Protein AF-A0A5K3ERM5-F1 (afdb_monomer)

Secondary structure (DSSP, 8-state):
-HHHHHHHHHHHHHHHHHHHHHHH--S---TT---GGGSPPPHHHHHHHHHHHHHHHHHHHHTGGG--SS-HHHHHHHHHHHHHHHHHHHHTT-STT--TTHHHH---SPBPHHHHHHHHHHS-HHHHHHHHHT-HHHHSBT----S--GGGG------------------GGGG----PPP--------------

Nearest PDB structures (foldseek):
  8e12-assembly1_B  TM=4.604E-01  e=7.420E-01  synthetic construct
  9dze-assembly1_B  TM=3.594E-01  e=9.058E+00  synthetic construct

Solvent-accessible surface area (backbone atoms only — not comparable to full-atom values): 12265 Å² total; per-residue (Å²): 108,68,68,56,52,53,54,47,51,54,50,50,53,38,38,49,53,18,54,56,46,72,77,69,68,88,72,89,76,71,84,86,70,74,51,83,73,53,56,57,68,51,58,67,56,51,52,51,45,54,27,46,50,45,45,48,47,38,49,42,44,76,38,40,93,76,38,74,80,67,37,44,38,58,48,51,40,52,53,45,52,54,52,50,53,55,46,52,38,21,70,65,58,72,44,89,76,43,55,71,54,51,74,47,67,55,45,52,58,52,38,42,65,60,25,48,50,46,48,71,73,39,38,50,72,68,55,42,52,52,48,60,72,42,36,62,56,68,68,38,50,67,52,68,87,67,81,83,78,84,78,80,83,78,78,87,75,88,78,87,77,81,91,81,80,92,74,94,82,79,57,89,70,75,72,69,80,82,72,74,75,78,85,80,77,76,76,85,76,88,80,85,80,81,90,132

Structure (mmCIF, N/CA/C/O backbone):
data_AF-A0A5K3ERM5-F1
#
_entry.id   AF-A0A5K3ERM5-F1
#
loop_
_atom_site.group_PDB
_atom_site.id
_atom_site.type_symbol
_atom_site.label_atom_id
_atom_site.label_alt_id
_atom_site.label_comp_id
_atom_site.label_asym_id
_atom_site.label_entity_id
_atom_site.label_seq_id
_atom_site.pdbx_PDB_ins_code
_atom_site.Cartn_x
_atom_site.Cartn_y
_atom_site.Cartn_z
_atom_site.occupancy
_atom_site.B_iso_or_equiv
_atom_site.auth_seq_id
_atom_site.auth_comp_id
_atom_site.auth_asym_id
_atom_site.auth_atom_id
_atom_site.pdbx_PDB_model_num
ATOM 1 N N . MET A 1 1 ? 6.367 -6.312 12.286 1.00 79.06 1 MET A N 1
ATOM 2 C CA . MET A 1 1 ? 6.064 -5.023 11.635 1.00 79.06 1 MET A CA 1
ATOM 3 C C . MET A 1 1 ? 7.327 -4.391 11.070 1.00 79.06 1 MET A C 1
ATOM 5 O O . MET A 1 1 ? 7.355 -4.199 9.871 1.00 79.06 1 MET A O 1
ATOM 9 N N . ASN A 1 2 ? 8.389 -4.203 11.859 1.00 83.62 2 ASN A N 1
ATOM 10 C CA . ASN A 1 2 ? 9.655 -3.616 11.377 1.00 83.62 2 ASN A CA 1
ATOM 11 C C . ASN A 1 2 ? 10.228 -4.315 10.133 1.00 83.62 2 ASN A C 1
ATOM 13 O O . ASN A 1 2 ? 10.342 -3.667 9.108 1.00 83.62 2 ASN A O 1
ATOM 17 N N . GLN A 1 3 ? 10.387 -5.646 10.150 1.00 86.69 3 GLN A N 1
ATOM 18 C CA . GLN A 1 3 ? 10.832 -6.395 8.960 1.00 86.69 3 GLN A CA 1
ATOM 19 C C . GLN A 1 3 ? 9.962 -6.152 7.711 1.00 86.69 3 GLN A C 1
ATOM 21 O O . GLN A 1 3 ? 10.449 -6.183 6.591 1.00 86.69 3 GLN A O 1
ATOM 26 N N . LEU A 1 4 ? 8.657 -5.927 7.891 1.00 87.56 4 LEU A N 1
ATOM 27 C CA . LEU A 1 4 ? 7.748 -5.668 6.774 1.00 87.56 4 LEU A CA 1
ATOM 28 C C . LEU A 1 4 ? 7.999 -4.285 6.163 1.00 87.56 4 LEU A C 1
ATOM 30 O O . LEU A 1 4 ? 7.913 -4.140 4.950 1.00 87.56 4 LEU A O 1
ATOM 34 N N .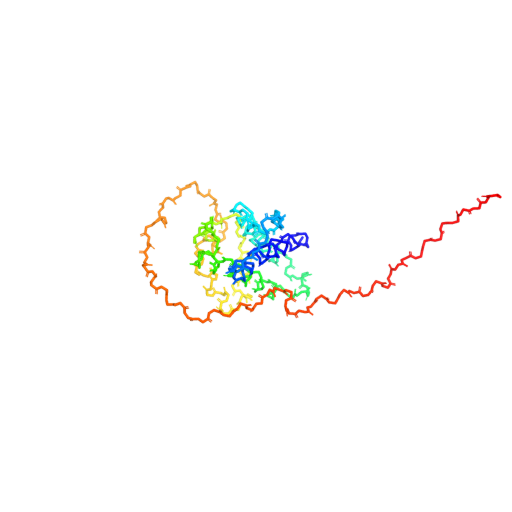 LEU A 1 5 ? 8.298 -3.294 7.006 1.00 88.31 5 LEU A N 1
ATOM 35 C CA . LEU A 1 5 ? 8.684 -1.951 6.581 1.00 88.31 5 LEU A CA 1
ATOM 36 C C . LEU A 1 5 ? 10.066 -1.971 5.917 1.00 88.31 5 LEU A C 1
ATOM 38 O O . LEU A 1 5 ? 10.219 -1.382 4.853 1.00 88.31 5 LEU A O 1
ATOM 42 N N . ASP A 1 6 ? 11.017 -2.727 6.472 1.00 89.81 6 ASP A N 1
ATOM 43 C CA . ASP A 1 6 ? 12.352 -2.908 5.890 1.00 89.81 6 ASP A CA 1
ATOM 44 C C . ASP A 1 6 ? 12.264 -3.527 4.481 1.00 89.81 6 ASP A C 1
ATOM 46 O O . ASP A 1 6 ? 12.916 -3.066 3.545 1.00 89.81 6 ASP A O 1
ATOM 50 N N . ASP A 1 7 ? 11.406 -4.538 4.294 1.00 90.31 7 ASP A N 1
ATOM 51 C CA . ASP A 1 7 ? 11.164 -5.160 2.988 1.00 90.31 7 ASP A CA 1
ATOM 52 C C . ASP A 1 7 ? 10.524 -4.187 1.976 1.00 90.31 7 ASP A C 1
ATOM 54 O O . ASP A 1 7 ? 10.846 -4.222 0.784 1.00 90.31 7 ASP A O 1
ATOM 58 N N . ILE A 1 8 ? 9.587 -3.345 2.432 1.00 91.56 8 ILE A N 1
ATOM 59 C CA . ILE A 1 8 ? 8.941 -2.304 1.615 1.00 91.56 8 ILE A CA 1
ATOM 60 C C . ILE A 1 8 ? 10.001 -1.301 1.145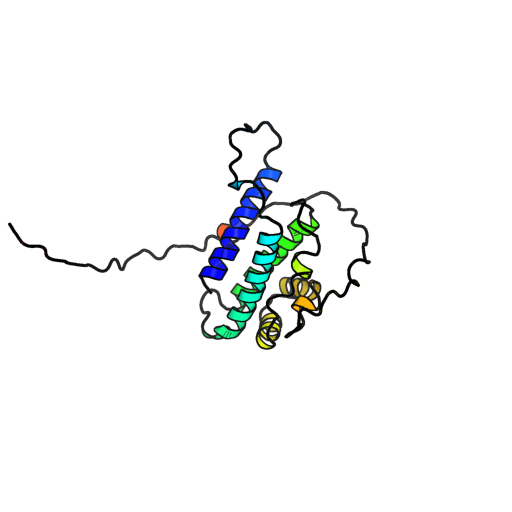 1.00 91.56 8 ILE A C 1
ATOM 62 O O . ILE A 1 8 ? 10.114 -1.046 -0.054 1.00 91.56 8 ILE A O 1
ATOM 66 N N . GLU A 1 9 ? 10.836 -0.818 2.063 1.00 89.69 9 GLU A N 1
ATOM 67 C CA . GLU A 1 9 ? 11.895 0.150 1.779 1.00 89.69 9 GLU A CA 1
ATOM 68 C C . GLU A 1 9 ? 12.976 -0.422 0.848 1.00 89.69 9 GLU A C 1
ATOM 70 O O . GLU A 1 9 ? 13.472 0.266 -0.053 1.00 89.69 9 GLU A O 1
ATOM 75 N N . ALA A 1 10 ? 13.343 -1.692 1.034 1.00 88.81 10 ALA A N 1
ATOM 76 C CA . ALA A 1 10 ? 14.307 -2.375 0.180 1.00 88.81 10 ALA A CA 1
ATOM 77 C C . ALA A 1 10 ? 13.810 -2.454 -1.271 1.00 88.81 10 ALA A C 1
ATOM 79 O O . ALA A 1 10 ? 14.570 -2.172 -2.203 1.00 88.81 10 ALA A O 1
ATOM 80 N N . PHE A 1 11 ? 12.528 -2.778 -1.466 1.00 92.44 11 PHE A N 1
ATOM 81 C CA . PHE A 1 11 ? 11.907 -2.782 -2.788 1.00 92.44 11 PHE A CA 1
ATOM 82 C C . PHE A 1 11 ? 11.902 -1.385 -3.421 1.00 92.44 11 PHE A C 1
ATOM 84 O O . PHE A 1 11 ? 12.314 -1.235 -4.571 1.00 92.44 11 PHE A O 1
ATOM 91 N N . GLU A 1 12 ? 11.480 -0.358 -2.679 1.00 91.12 12 GLU A N 1
ATOM 92 C CA . GLU A 1 12 ? 11.434 1.022 -3.176 1.00 91.12 12 GLU A CA 1
ATOM 93 C C . GLU A 1 12 ? 12.818 1.537 -3.564 1.00 91.12 12 GLU A C 1
ATOM 95 O O . GLU A 1 12 ? 12.980 2.144 -4.622 1.00 91.12 12 GLU A O 1
ATOM 100 N N . THR A 1 13 ? 13.833 1.240 -2.751 1.00 89.50 13 THR A N 1
ATOM 101 C CA . THR A 1 13 ? 15.224 1.617 -3.027 1.00 89.50 13 THR A CA 1
ATOM 102 C C . THR A 1 13 ? 15.710 0.980 -4.332 1.00 89.50 13 THR A C 1
ATOM 104 O O . THR A 1 13 ? 16.308 1.663 -5.168 1.00 89.50 13 THR A O 1
ATOM 107 N N . ALA A 1 14 ? 15.423 -0.309 -4.544 1.00 87.12 14 ALA A N 1
ATOM 108 C CA . ALA A 1 14 ? 15.785 -1.012 -5.773 1.00 87.12 14 ALA A CA 1
ATOM 109 C C . ALA A 1 14 ? 15.046 -0.446 -6.998 1.00 87.12 14 ALA A C 1
ATOM 111 O O . ALA A 1 14 ? 15.661 -0.179 -8.033 1.00 87.12 14 ALA A O 1
ATOM 112 N N . LEU A 1 15 ? 13.737 -0.207 -6.874 1.00 87.62 15 LEU A N 1
ATOM 113 C CA . LEU A 1 15 ? 12.919 0.349 -7.950 1.00 87.62 15 LEU A CA 1
ATOM 114 C C . LEU A 1 15 ? 13.352 1.776 -8.311 1.00 87.62 15 LEU A C 1
ATOM 116 O O . LEU A 1 15 ? 13.499 2.095 -9.490 1.00 87.62 15 LEU A O 1
ATOM 120 N N . HIS A 1 16 ? 13.624 2.620 -7.316 1.00 86.12 16 HIS A N 1
ATOM 121 C CA . HIS A 1 16 ? 14.105 3.981 -7.531 1.00 86.12 16 HIS A CA 1
ATOM 122 C C . HIS A 1 16 ? 15.476 3.997 -8.221 1.00 86.12 16 HIS A C 1
ATOM 124 O O . HIS A 1 16 ? 15.685 4.760 -9.169 1.00 86.12 16 HIS A O 1
ATOM 130 N N . GLY A 1 17 ? 16.399 3.127 -7.798 1.00 81.00 17 GLY A N 1
ATOM 131 C CA . GLY A 1 17 ? 17.704 2.962 -8.444 1.00 81.00 17 GLY A CA 1
ATOM 132 C C . GLY A 1 17 ? 17.583 2.599 -9.927 1.00 81.00 17 GLY A C 1
ATOM 133 O O . GLY A 1 17 ? 18.236 3.213 -10.769 1.00 81.00 17 GLY A O 1
ATOM 134 N N . ALA A 1 18 ? 16.690 1.667 -10.267 1.00 80.25 18 ALA A N 1
ATOM 135 C CA . ALA A 1 18 ? 16.461 1.266 -11.654 1.00 80.25 18 ALA A CA 1
ATOM 136 C C . ALA A 1 18 ? 15.823 2.386 -12.501 1.00 80.25 18 ALA A C 1
ATOM 138 O O . ALA A 1 18 ? 16.276 2.662 -13.614 1.00 80.25 18 ALA A O 1
ATOM 139 N N . VAL A 1 19 ? 14.797 3.067 -11.977 1.00 76.31 19 VAL A N 1
ATOM 140 C CA . VAL A 1 19 ? 14.061 4.114 -12.711 1.00 76.31 19 VAL A CA 1
ATOM 141 C C . VAL A 1 19 ? 14.905 5.379 -12.907 1.00 76.31 19 VAL A C 1
ATOM 143 O O . VAL A 1 19 ? 14.913 5.951 -13.996 1.00 76.31 19 VAL A O 1
ATOM 146 N N . SER A 1 20 ? 15.653 5.819 -11.891 1.00 73.06 20 SER A N 1
ATOM 147 C CA . SER A 1 20 ? 16.528 7.001 -11.993 1.00 73.06 20 SER A CA 1
ATOM 148 C C . SER A 1 20 ? 17.658 6.813 -13.016 1.00 73.06 20 SER A C 1
ATOM 150 O O . SER A 1 20 ? 18.024 7.748 -13.735 1.00 73.06 20 SER A O 1
ATOM 152 N N . TYR A 1 21 ? 18.160 5.585 -13.161 1.00 61.97 21 TYR A N 1
ATOM 153 C CA . TYR A 1 21 ? 19.163 5.246 -14.166 1.00 61.97 21 TYR A CA 1
ATOM 154 C C . TYR A 1 21 ? 18.611 5.300 -15.603 1.00 61.97 21 TYR A C 1
ATOM 156 O O . TYR A 1 21 ? 19.275 5.806 -16.508 1.00 61.97 21 TYR A O 1
ATOM 164 N N . GLN A 1 22 ? 17.362 4.873 -15.820 1.00 58.03 22 GLN A N 1
ATOM 165 C CA . GLN A 1 22 ? 16.697 4.988 -17.127 1.00 58.03 22 GLN A CA 1
ATOM 166 C C . GLN A 1 22 ? 16.520 6.445 -17.587 1.00 58.03 22 GLN A C 1
ATOM 168 O O . GLN A 1 22 ? 16.521 6.713 -18.787 1.00 58.03 22 GLN A O 1
ATOM 173 N N . VAL A 1 23 ? 16.379 7.389 -16.651 1.00 53.12 23 VAL A N 1
ATOM 174 C CA . VAL A 1 23 ? 16.217 8.823 -16.951 1.00 53.12 23 VAL A CA 1
ATOM 175 C C . VAL A 1 23 ? 17.555 9.499 -17.290 1.00 53.12 23 VAL A C 1
ATOM 177 O O . VAL A 1 23 ? 17.571 10.480 -18.029 1.00 53.12 23 VAL A O 1
ATOM 180 N N . THR A 1 24 ? 18.681 8.978 -16.791 1.00 51.97 24 THR A N 1
ATOM 181 C CA . THR A 1 24 ? 20.003 9.631 -16.874 1.00 51.97 24 THR A CA 1
ATOM 182 C C . THR A 1 24 ? 20.941 9.047 -17.942 1.00 51.97 24 THR A C 1
ATOM 184 O O . THR A 1 24 ? 21.863 9.731 -18.385 1.00 51.97 24 THR A O 1
ATOM 187 N N . GLY A 1 25 ? 20.722 7.813 -18.408 1.00 46.38 25 GLY A N 1
ATOM 188 C CA . GLY A 1 25 ? 21.678 7.081 -19.249 1.00 46.38 25 GLY A CA 1
ATOM 189 C C . GLY A 1 25 ? 21.326 6.964 -20.736 1.00 46.38 25 GLY A C 1
ATOM 190 O O . GLY A 1 25 ? 21.038 5.865 -21.202 1.00 46.38 25 GLY A O 1
ATOM 191 N N . ALA A 1 26 ? 21.442 8.047 -21.513 1.00 49.97 26 ALA A N 1
ATOM 192 C CA . ALA A 1 26 ? 21.475 7.984 -22.984 1.00 49.97 26 ALA A CA 1
ATOM 193 C C . ALA A 1 26 ? 22.687 8.707 -23.595 1.00 49.97 26 ALA A C 1
ATOM 195 O O . ALA A 1 26 ? 22.579 9.311 -24.653 1.00 49.97 26 ALA A O 1
ATOM 196 N N . THR A 1 27 ? 23.865 8.604 -22.976 1.00 47.97 27 THR A N 1
ATOM 197 C CA . THR A 1 27 ? 25.143 8.892 -23.651 1.00 47.97 27 THR A CA 1
ATOM 198 C C . THR A 1 27 ? 26.253 8.028 -23.052 1.00 47.97 27 THR A C 1
ATOM 200 O O . THR A 1 27 ? 26.772 8.336 -21.990 1.00 47.97 27 THR A O 1
ATOM 203 N N . LYS A 1 28 ? 26.584 6.933 -23.755 1.00 51.66 28 LYS A N 1
ATOM 204 C CA . LYS A 1 28 ? 27.727 6.016 -23.549 1.00 51.66 28 LYS A CA 1
ATOM 205 C C . LYS A 1 28 ? 27.984 5.577 -22.099 1.00 51.66 28 LYS A C 1
ATOM 207 O O . LYS A 1 28 ? 28.828 6.144 -21.416 1.00 51.66 28 LYS A O 1
ATOM 212 N N . VAL A 1 29 ? 27.345 4.481 -21.686 1.00 47.88 29 VAL A N 1
ATOM 213 C CA . VAL A 1 29 ? 27.719 3.767 -20.456 1.00 47.88 29 VAL A CA 1
ATOM 214 C C . VAL A 1 29 ? 28.324 2.413 -20.819 1.00 47.88 29 VAL A C 1
ATOM 216 O O . VAL A 1 29 ? 27.788 1.692 -21.664 1.00 47.88 29 VAL A O 1
ATOM 219 N N . ASP A 1 30 ? 29.481 2.119 -20.228 1.00 41.56 30 ASP A N 1
ATOM 220 C CA . ASP A 1 30 ? 30.239 0.884 -20.416 1.00 41.56 30 ASP A CA 1
ATOM 221 C C . ASP A 1 30 ? 29.377 -0.329 -20.034 1.00 41.56 30 ASP A C 1
ATOM 223 O O . ASP A 1 30 ? 28.904 -0.449 -18.902 1.00 41.56 30 ASP A O 1
ATOM 227 N N . ARG A 1 31 ? 29.157 -1.231 -21.000 1.00 46.50 31 ARG A N 1
ATOM 228 C CA . ARG A 1 31 ? 28.298 -2.408 -20.832 1.00 46.50 31 ARG A CA 1
ATOM 229 C C . ARG A 1 31 ? 28.906 -3.486 -19.922 1.00 46.50 31 ARG A C 1
ATOM 231 O O . ARG A 1 31 ? 28.308 -4.540 -19.772 1.00 46.50 31 ARG A O 1
ATOM 238 N N . SER A 1 32 ? 30.079 -3.277 -19.336 1.00 45.03 32 SER A N 1
ATOM 239 C CA . SER A 1 32 ? 30.660 -4.205 -18.356 1.00 45.03 32 SER A CA 1
ATOM 240 C C . SER A 1 32 ? 30.268 -3.889 -16.903 1.00 45.03 32 SER A C 1
ATOM 242 O O . SER A 1 32 ? 30.468 -4.724 -16.025 1.00 45.03 32 SER A O 1
ATOM 244 N N . LEU A 1 33 ? 29.661 -2.720 -16.644 1.00 47.00 33 LEU A N 1
ATOM 245 C CA . LEU A 1 33 ? 29.239 -2.265 -15.310 1.00 47.00 33 LEU A CA 1
ATOM 246 C C . LEU A 1 33 ? 27.766 -2.551 -14.976 1.00 47.00 33 LEU A C 1
ATOM 248 O O . LEU A 1 33 ? 27.297 -2.105 -13.925 1.00 47.00 33 LEU A O 1
ATOM 252 N N . TRP A 1 34 ? 27.026 -3.288 -15.819 1.00 44.16 34 TRP A N 1
ATOM 253 C CA . TRP A 1 34 ? 25.678 -3.744 -15.461 1.00 44.16 34 TRP A CA 1
ATOM 254 C C . TRP A 1 34 ? 25.780 -4.701 -14.276 1.00 44.16 34 TRP A C 1
ATOM 256 O O . TRP A 1 34 ? 25.989 -5.901 -14.433 1.00 44.16 34 TRP A O 1
ATOM 266 N N . ARG A 1 35 ? 25.650 -4.165 -13.065 1.00 46.75 35 ARG A N 1
ATOM 267 C CA . ARG A 1 35 ? 25.296 -4.986 -11.918 1.00 46.75 35 ARG A CA 1
ATOM 268 C C . ARG A 1 35 ? 23.852 -5.428 -12.103 1.00 46.75 35 ARG A C 1
ATOM 270 O O . ARG A 1 35 ? 23.007 -4.607 -12.460 1.00 46.75 35 ARG A O 1
ATOM 277 N N . ASP A 1 36 ? 23.561 -6.662 -11.713 1.00 46.34 36 ASP A N 1
ATOM 278 C CA . ASP A 1 36 ? 22.201 -7.196 -11.545 1.00 46.34 36 ASP A CA 1
ATOM 279 C C . ASP A 1 36 ? 21.263 -6.230 -10.779 1.00 46.34 36 ASP A C 1
ATOM 281 O O . ASP A 1 36 ? 20.053 -6.229 -10.978 1.00 46.34 36 ASP A O 1
ATOM 285 N N . SER A 1 37 ? 21.846 -5.331 -9.974 1.00 47.53 37 SER A N 1
ATOM 286 C CA . SER A 1 37 ? 21.217 -4.254 -9.199 1.00 47.53 37 SER A CA 1
ATOM 287 C C . SER A 1 37 ? 20.539 -3.117 -9.993 1.00 47.53 37 SER A C 1
ATOM 289 O O . SER A 1 37 ? 19.941 -2.250 -9.358 1.00 47.53 37 SER A O 1
ATOM 291 N N . LEU A 1 38 ? 20.651 -3.052 -11.326 1.00 58.12 38 LEU A N 1
ATOM 292 C CA . LEU A 1 38 ? 20.012 -2.003 -12.151 1.00 58.12 38 LEU A CA 1
ATOM 293 C C . LEU A 1 38 ? 18.768 -2.491 -12.904 1.00 58.12 38 LEU A C 1
ATOM 295 O O . LEU A 1 38 ? 18.102 -1.704 -13.579 1.00 58.12 38 LEU A O 1
ATOM 299 N N . THR A 1 39 ? 18.447 -3.779 -12.790 1.00 69.62 39 THR A N 1
ATOM 300 C CA . THR A 1 39 ? 17.202 -4.316 -13.334 1.00 69.62 39 THR A CA 1
ATOM 301 C C . THR A 1 39 ? 16.064 -3.921 -12.393 1.00 69.62 39 THR A C 1
ATOM 303 O O . THR A 1 39 ? 16.171 -4.177 -11.190 1.00 69.62 39 THR A O 1
ATOM 306 N N . PRO A 1 40 ? 14.980 -3.294 -12.887 1.00 78.94 40 PRO A N 1
ATOM 307 C CA . PRO A 1 40 ? 13.820 -3.026 -12.048 1.00 78.94 40 PRO A CA 1
ATOM 308 C C . PRO A 1 40 ? 13.305 -4.338 -11.437 1.00 78.94 40 PRO A C 1
ATOM 310 O O . PRO A 1 40 ? 13.405 -5.384 -12.089 1.00 78.94 40 PRO A O 1
ATOM 313 N N . PRO A 1 41 ? 12.757 -4.307 -10.207 1.00 88.06 41 PRO A N 1
ATOM 314 C CA . PRO A 1 41 ? 12.212 -5.499 -9.576 1.00 88.06 41 PRO A CA 1
ATOM 315 C C . PRO A 1 41 ? 11.242 -6.256 -10.493 1.00 88.06 41 PRO A C 1
ATOM 317 O O . PRO A 1 41 ? 10.574 -5.679 -11.358 1.00 88.06 41 PRO A O 1
ATOM 320 N N . SER A 1 42 ? 11.174 -7.577 -10.324 1.00 88.75 42 SER A N 1
ATOM 321 C CA . SER A 1 42 ? 10.266 -8.409 -11.113 1.00 88.75 42 SER A CA 1
ATOM 322 C C . SER A 1 42 ? 8.802 -8.054 -10.834 1.00 88.75 42 SER A C 1
ATOM 324 O O . SER A 1 42 ? 8.467 -7.489 -9.791 1.00 88.75 42 SER A O 1
ATOM 326 N N . TYR A 1 43 ? 7.908 -8.433 -11.750 1.00 87.88 43 TYR A N 1
ATOM 327 C CA . TYR A 1 43 ? 6.464 -8.291 -11.535 1.00 87.88 43 TYR A CA 1
ATOM 328 C C . TYR A 1 43 ? 6.013 -8.973 -10.231 1.00 87.88 43 TYR A C 1
ATOM 330 O O . TYR A 1 43 ? 5.252 -8.400 -9.458 1.00 87.88 43 TYR A O 1
ATOM 338 N N . GLU A 1 44 ? 6.541 -10.165 -9.939 1.00 90.88 44 GLU A N 1
ATOM 339 C CA . GLU A 1 44 ? 6.260 -10.891 -8.695 1.00 9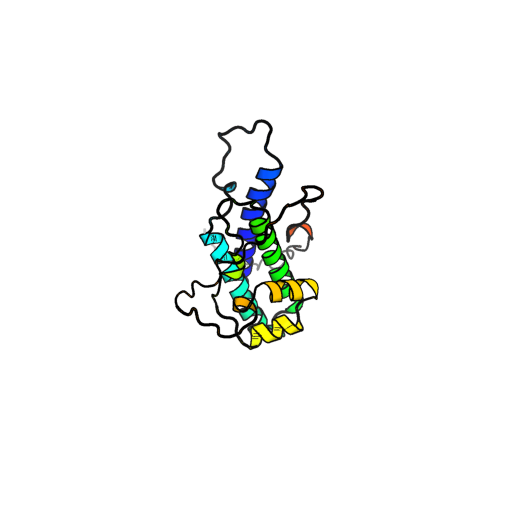0.88 44 GLU A CA 1
ATOM 340 C C . GLU A 1 44 ? 6.718 -10.113 -7.454 1.00 90.88 44 GLU A C 1
ATOM 342 O O . GLU A 1 44 ? 5.980 -10.021 -6.474 1.00 90.88 44 GLU A O 1
ATOM 347 N N . ALA A 1 45 ? 7.900 -9.490 -7.501 1.00 91.12 45 ALA A N 1
ATOM 348 C CA . ALA A 1 45 ? 8.386 -8.657 -6.406 1.00 91.12 45 ALA A CA 1
ATOM 349 C C . ALA A 1 45 ? 7.490 -7.428 -6.182 1.00 91.12 45 ALA A C 1
ATOM 351 O O . ALA A 1 45 ? 7.257 -7.051 -5.033 1.00 91.12 45 ALA A O 1
ATOM 352 N N . ALA A 1 46 ? 6.956 -6.838 -7.255 1.00 91.31 46 ALA A N 1
ATOM 353 C CA . ALA A 1 46 ? 6.014 -5.725 -7.182 1.00 91.31 46 ALA A CA 1
ATOM 354 C C . ALA A 1 46 ? 4.661 -6.143 -6.602 1.00 91.31 46 ALA A C 1
ATOM 356 O O . ALA A 1 46 ? 4.147 -5.469 -5.711 1.00 91.31 46 ALA A O 1
ATOM 357 N N . VAL A 1 47 ? 4.117 -7.286 -7.029 1.00 93.44 47 VAL A N 1
ATOM 358 C CA . VAL A 1 47 ? 2.917 -7.875 -6.414 1.00 93.44 47 VAL A CA 1
ATOM 359 C C . VAL A 1 47 ? 3.155 -8.100 -4.924 1.00 93.44 47 VAL A C 1
ATOM 361 O O . VAL A 1 47 ? 2.389 -7.603 -4.103 1.00 93.44 47 VAL A O 1
ATOM 364 N N . ALA A 1 48 ? 4.262 -8.747 -4.558 1.00 93.62 48 ALA A N 1
ATOM 365 C CA . ALA A 1 48 ? 4.609 -8.992 -3.165 1.00 93.62 48 ALA A CA 1
ATOM 366 C C . ALA A 1 48 ? 4.790 -7.685 -2.373 1.00 93.62 48 ALA A C 1
ATOM 368 O O . ALA A 1 48 ? 4.448 -7.627 -1.197 1.00 93.62 48 ALA A O 1
ATOM 369 N N . HIS A 1 49 ? 5.314 -6.617 -2.976 1.00 95.00 49 HIS A N 1
ATOM 370 C CA . HIS A 1 49 ? 5.388 -5.298 -2.342 1.00 95.00 49 HIS A CA 1
ATOM 371 C C . HIS A 1 49 ? 3.992 -4.731 -2.036 1.00 95.00 49 HIS A C 1
ATOM 373 O O . HIS A 1 49 ? 3.732 -4.323 -0.903 1.00 95.00 49 HIS A O 1
ATOM 379 N N . VAL A 1 50 ? 3.056 -4.803 -2.986 1.00 95.75 50 VAL A N 1
ATOM 380 C CA . VAL A 1 50 ? 1.662 -4.396 -2.755 1.00 95.75 50 VAL A CA 1
ATOM 381 C C . VAL A 1 50 ? 0.996 -5.255 -1.669 1.00 95.75 50 VAL A C 1
ATOM 383 O O . VAL A 1 50 ? 0.325 -4.724 -0.782 1.00 95.75 50 VAL A O 1
ATOM 386 N N . GLU A 1 51 ? 1.224 -6.571 -1.666 1.00 95.00 51 GLU A N 1
ATOM 387 C CA . GLU A 1 51 ? 0.731 -7.469 -0.610 1.00 95.00 51 GLU A CA 1
ATOM 388 C C . GLU A 1 51 ? 1.310 -7.109 0.768 1.00 95.00 51 GLU A C 1
ATOM 390 O O . GLU A 1 51 ? 0.593 -7.128 1.776 1.00 95.00 51 GLU A O 1
ATOM 395 N N . ARG A 1 52 ? 2.598 -6.744 0.832 1.00 95.06 52 ARG A N 1
ATOM 396 C CA . ARG A 1 52 ? 3.254 -6.282 2.064 1.00 95.06 52 ARG A CA 1
ATOM 397 C C . ARG A 1 52 ? 2.634 -4.985 2.574 1.00 95.06 52 ARG A C 1
ATOM 399 O O . ARG A 1 52 ? 2.361 -4.905 3.770 1.00 95.06 52 ARG A O 1
ATOM 406 N N . ILE A 1 53 ? 2.336 -4.021 1.700 1.00 95.56 53 ILE A N 1
ATOM 407 C CA . ILE A 1 53 ? 1.631 -2.784 2.074 1.00 95.56 53 ILE A CA 1
ATOM 408 C C . ILE A 1 53 ? 0.257 -3.110 2.666 1.00 95.56 53 ILE A C 1
ATOM 410 O O . ILE A 1 53 ? -0.045 -2.678 3.779 1.00 95.56 53 ILE A O 1
ATOM 414 N N . ARG A 1 54 ? -0.550 -3.945 1.997 1.00 95.25 54 ARG A N 1
ATOM 415 C CA . ARG A 1 54 ? -1.867 -4.379 2.510 1.00 95.25 54 ARG A CA 1
ATOM 416 C C . ARG A 1 54 ? -1.752 -5.047 3.882 1.00 95.25 54 ARG A C 1
ATOM 418 O O . ARG A 1 54 ? -2.523 -4.755 4.796 1.00 95.25 54 ARG A O 1
ATOM 425 N N . LYS A 1 55 ? -0.756 -5.919 4.058 1.00 94.69 55 LYS A N 1
ATOM 426 C CA . LYS A 1 55 ? -0.462 -6.564 5.345 1.00 94.69 55 LYS A CA 1
ATOM 427 C C . LYS A 1 55 ? -0.065 -5.543 6.414 1.00 94.69 55 LYS A C 1
ATOM 429 O O . LYS A 1 55 ? -0.489 -5.678 7.559 1.00 94.69 55 LYS A O 1
ATOM 434 N N . CYS A 1 56 ? 0.719 -4.530 6.051 1.00 94.31 56 CYS A N 1
ATOM 435 C CA . CYS A 1 56 ? 1.147 -3.479 6.966 1.00 94.31 56 CYS A CA 1
ATOM 436 C C . CYS A 1 56 ? -0.036 -2.631 7.425 1.00 94.31 56 CYS A C 1
ATOM 438 O O . CYS A 1 56 ? -0.157 -2.373 8.613 1.00 94.31 56 CYS A O 1
ATOM 440 N N . VAL A 1 57 ? -0.949 -2.284 6.519 1.00 95.38 57 VAL A N 1
ATOM 441 C CA . VAL A 1 57 ? -2.188 -1.570 6.850 1.00 95.38 57 VAL A CA 1
ATOM 442 C C . VAL A 1 57 ? -3.032 -2.351 7.865 1.00 95.38 57 VAL A C 1
ATOM 444 O O . VAL A 1 57 ? -3.457 -1.773 8.864 1.00 95.38 57 VAL A O 1
ATOM 447 N N . ASN A 1 58 ? -3.223 -3.662 7.665 1.00 94.69 58 ASN A N 1
ATOM 448 C CA . ASN A 1 58 ? -3.920 -4.506 8.645 1.00 94.69 58 ASN A CA 1
ATOM 449 C C . ASN A 1 58 ? -3.228 -4.465 10.019 1.00 94.69 58 ASN A C 1
ATOM 451 O O . ASN A 1 58 ? -3.889 -4.246 11.030 1.00 94.69 58 ASN A O 1
ATOM 455 N N . PHE A 1 59 ? -1.898 -4.606 10.061 1.00 93.25 59 PHE A N 1
ATOM 456 C CA . PHE A 1 59 ? -1.155 -4.515 11.321 1.00 93.25 59 PHE A CA 1
ATOM 457 C C . PHE A 1 59 ? -1.248 -3.136 11.976 1.00 93.25 59 PHE A C 1
ATOM 459 O O . PHE A 1 59 ? -1.400 -3.065 13.191 1.00 93.25 59 PHE A O 1
ATOM 466 N N . THR A 1 60 ? -1.181 -2.050 11.205 1.00 92.38 60 THR A N 1
ATOM 467 C CA . THR A 1 60 ? -1.310 -0.686 11.731 1.00 92.38 60 THR A CA 1
ATOM 468 C C . THR A 1 60 ? -2.681 -0.462 12.360 1.00 92.38 60 THR A C 1
ATOM 470 O O . THR A 1 60 ? -2.779 0.177 13.406 1.00 92.38 60 THR A O 1
ATOM 473 N N . ALA A 1 61 ? -3.735 -1.030 11.774 1.00 92.88 61 ALA A N 1
ATOM 474 C CA . ALA A 1 61 ? -5.076 -0.991 12.343 1.00 92.88 61 ALA A CA 1
ATOM 475 C C . ALA A 1 61 ? -5.181 -1.817 13.640 1.00 92.88 61 ALA A C 1
ATOM 477 O O . ALA A 1 61 ? -5.797 -1.390 14.614 1.00 92.88 61 ALA A O 1
ATOM 478 N N . ASP A 1 62 ? -4.555 -2.992 13.696 1.00 91.38 62 ASP A N 1
ATOM 479 C CA . ASP A 1 62 ? -4.566 -3.833 14.900 1.00 91.38 62 ASP A CA 1
ATOM 480 C C . ASP A 1 62 ? -3.736 -3.237 16.047 1.00 91.38 62 ASP A C 1
ATOM 482 O O . ASP A 1 62 ? -4.085 -3.406 17.215 1.00 91.38 62 ASP A O 1
ATOM 486 N N . LEU A 1 63 ? -2.665 -2.515 15.714 1.00 88.81 63 LEU A N 1
ATOM 487 C CA . LEU A 1 63 ? -1.689 -1.965 16.654 1.00 88.81 63 LEU A CA 1
ATOM 488 C C . LEU A 1 63 ? -1.791 -0.443 16.813 1.00 88.81 63 LEU A C 1
ATOM 490 O O . LEU A 1 63 ? -0.840 0.171 17.287 1.00 88.81 63 LEU A O 1
ATOM 494 N N . THR A 1 64 ? -2.912 0.171 16.423 1.00 87.38 64 THR A N 1
ATOM 495 C CA . THR A 1 64 ? -3.076 1.638 16.385 1.00 87.38 64 THR A CA 1
ATOM 496 C C . THR A 1 64 ? -2.667 2.312 17.700 1.00 87.38 64 THR A C 1
ATOM 498 O O . THR A 1 64 ? -1.954 3.309 17.663 1.00 87.38 64 THR A O 1
ATOM 501 N N . ASP A 1 65 ? -3.014 1.725 18.849 1.00 85.00 65 ASP A N 1
ATOM 502 C CA . ASP A 1 65 ? -2.701 2.271 20.182 1.00 85.00 65 ASP A CA 1
ATOM 503 C C . ASP A 1 65 ? -1.223 2.120 20.595 1.00 85.00 65 ASP A C 1
ATOM 505 O O . ASP A 1 65 ? -0.763 2.761 21.539 1.00 85.00 65 ASP A O 1
ATOM 509 N N . TYR A 1 66 ? -0.470 1.260 19.907 1.00 85.31 66 TYR A N 1
ATOM 510 C CA . TYR A 1 66 ? 0.934 0.954 20.202 1.00 85.31 66 TYR A CA 1
ATOM 511 C C . TYR A 1 66 ? 1.912 1.662 19.257 1.00 85.31 66 TYR A C 1
ATOM 513 O O . TYR A 1 66 ? 3.126 1.598 19.457 1.00 85.31 66 TYR A O 1
ATOM 521 N N . ILE A 1 67 ? 1.399 2.319 18.217 1.00 84.81 67 ILE A N 1
ATOM 522 C CA . ILE A 1 67 ? 2.187 3.034 17.2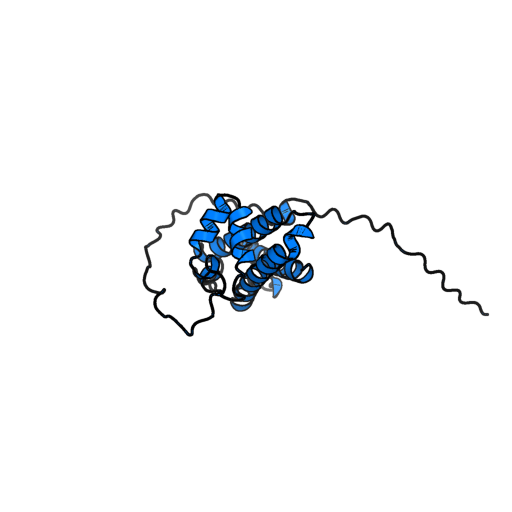17 1.00 84.81 67 ILE A CA 1
ATOM 523 C C . ILE A 1 67 ? 2.256 4.502 17.633 1.00 84.81 67 ILE A C 1
ATOM 525 O O . ILE A 1 67 ? 1.278 5.237 17.536 1.00 84.81 67 ILE A O 1
ATOM 529 N N . VAL A 1 68 ? 3.419 4.911 18.137 1.00 79.00 68 VAL A N 1
ATOM 530 C CA . VAL A 1 68 ? 3.609 6.249 18.719 1.00 79.00 68 VAL A CA 1
ATOM 531 C C . VAL A 1 68 ? 4.320 7.195 17.752 1.00 79.00 68 VAL A C 1
ATOM 533 O O . VAL A 1 68 ? 3.936 8.356 17.655 1.00 79.00 68 VAL A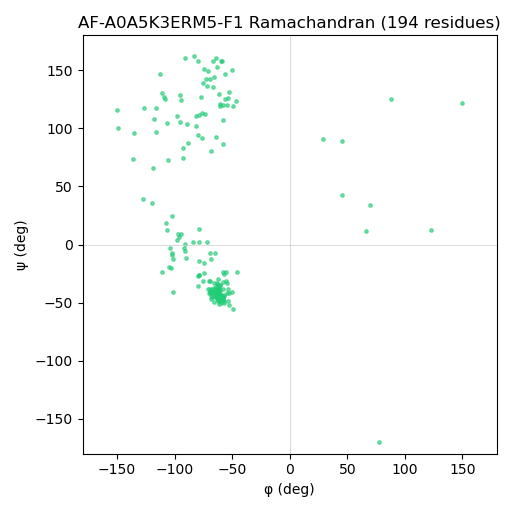 O 1
ATOM 536 N N . ASP A 1 69 ? 5.333 6.706 17.031 1.00 75.44 69 ASP A N 1
ATOM 537 C CA . ASP A 1 69 ? 6.146 7.521 16.124 1.00 75.44 69 ASP A CA 1
ATOM 538 C C . ASP A 1 69 ? 6.685 6.683 14.938 1.00 75.44 69 ASP A C 1
ATOM 540 O O . ASP A 1 69 ? 7.447 5.737 15.169 1.00 75.44 69 ASP A O 1
ATOM 544 N N . PRO A 1 70 ? 6.293 6.974 13.680 1.00 81.19 70 PRO A N 1
ATOM 545 C CA . PRO A 1 70 ? 5.230 7.912 13.308 1.00 81.19 70 PRO A CA 1
ATOM 546 C C . PRO A 1 70 ? 3.877 7.427 13.836 1.00 81.19 70 PRO A C 1
ATOM 548 O O . PRO A 1 70 ? 3.668 6.223 13.982 1.00 81.19 70 PRO A O 1
ATOM 551 N N . GLY A 1 71 ? 2.941 8.342 14.092 1.00 88.06 71 GLY A N 1
ATOM 552 C CA . GLY A 1 71 ? 1.580 7.962 14.481 1.00 88.06 71 GLY A CA 1
ATOM 553 C C . GLY A 1 71 ? 0.899 7.091 13.408 1.00 88.06 71 GLY A C 1
ATOM 554 O O . GLY A 1 71 ? 1.271 7.148 12.231 1.00 88.06 71 GLY A O 1
ATOM 555 N N . PRO A 1 72 ? -0.133 6.304 13.759 1.00 89.31 72 PRO A N 1
ATOM 556 C CA . PRO A 1 72 ? -0.753 5.338 12.849 1.00 89.31 72 PRO A CA 1
ATOM 557 C C . PRO A 1 72 ? -1.283 5.991 11.568 1.00 89.31 72 PRO A C 1
ATOM 559 O O . PRO A 1 72 ? -1.117 5.438 10.484 1.00 89.31 72 PRO A O 1
ATOM 562 N N . GLY A 1 73 ? -1.859 7.194 11.661 1.00 91.94 73 GLY A N 1
ATOM 563 C CA . GLY A 1 73 ? -2.334 7.908 10.479 1.00 91.94 73 GLY A CA 1
ATOM 564 C C . GLY A 1 73 ? -1.215 8.404 9.571 1.00 91.94 73 GLY A C 1
ATOM 565 O O . GLY A 1 73 ? -1.317 8.273 8.354 1.00 91.94 73 GLY A O 1
ATOM 566 N N . GLU A 1 74 ? -0.117 8.902 10.133 1.00 93.06 74 GLU A N 1
ATOM 567 C CA . GLU A 1 74 ? 1.047 9.302 9.341 1.00 93.06 74 GLU A CA 1
ATOM 568 C C . GLU A 1 74 ? 1.671 8.096 8.630 1.00 93.06 74 GLU A C 1
ATOM 570 O O . GLU A 1 74 ? 1.944 8.157 7.432 1.00 93.06 74 GLU A O 1
ATOM 575 N N . LEU A 1 75 ? 1.805 6.965 9.328 1.00 92.75 75 LEU A N 1
ATOM 576 C CA . LEU A 1 75 ? 2.287 5.727 8.727 1.00 92.75 75 LEU A CA 1
ATOM 577 C C . LEU A 1 75 ? 1.400 5.267 7.561 1.00 92.75 75 LEU A C 1
ATOM 579 O O . LEU A 1 75 ? 1.916 4.905 6.506 1.00 92.75 75 LEU A O 1
ATOM 583 N N . LEU A 1 76 ? 0.074 5.291 7.729 1.00 95.44 76 LEU A N 1
ATOM 584 C CA . LEU A 1 76 ? -0.858 4.917 6.663 1.00 95.44 76 LEU A CA 1
ATOM 585 C C . LEU A 1 76 ? -0.739 5.846 5.453 1.00 95.44 76 LEU A C 1
ATOM 587 O O . LEU A 1 76 ? -0.701 5.359 4.329 1.00 95.44 76 LEU A O 1
ATOM 591 N N . ASN A 1 77 ? -0.627 7.159 5.660 1.00 95.50 77 ASN A N 1
ATOM 592 C CA . ASN A 1 77 ? -0.448 8.097 4.551 1.00 95.50 77 ASN A CA 1
ATOM 593 C C . ASN A 1 77 ? 0.857 7.833 3.787 1.00 95.50 77 ASN A C 1
ATOM 595 O O . ASN A 1 77 ? 0.818 7.747 2.563 1.00 95.50 77 ASN A O 1
ATOM 599 N N . ARG A 1 78 ? 1.970 7.566 4.482 1.00 92.31 78 ARG A N 1
ATOM 600 C CA . ARG A 1 78 ? 3.246 7.201 3.837 1.00 92.31 78 ARG A CA 1
ATOM 601 C C . ARG A 1 78 ? 3.156 5.906 3.028 1.00 92.31 78 ARG A C 1
ATOM 603 O O . ARG A 1 78 ? 3.684 5.823 1.922 1.00 92.31 78 ARG A O 1
ATOM 610 N N . LEU A 1 79 ? 2.452 4.895 3.543 1.00 95.19 79 LEU A N 1
ATOM 611 C CA . LEU A 1 79 ? 2.207 3.654 2.800 1.00 95.19 79 LEU A CA 1
ATOM 612 C C . LEU A 1 79 ? 1.403 3.913 1.513 1.00 95.19 79 LEU A C 1
ATOM 614 O O . LEU A 1 79 ? 1.683 3.304 0.483 1.00 95.19 79 LEU A O 1
ATOM 618 N N . PHE A 1 80 ? 0.424 4.820 1.552 1.00 95.56 80 PHE A N 1
ATOM 619 C CA . PHE A 1 80 ? -0.369 5.187 0.374 1.00 95.56 80 PHE A CA 1
ATOM 620 C C . PHE A 1 80 ? 0.389 6.084 -0.609 1.00 95.56 80 PHE A C 1
ATOM 622 O O . PHE A 1 80 ? 0.184 5.950 -1.813 1.00 95.56 80 PHE A O 1
ATOM 629 N N . GLU A 1 81 ? 1.302 6.931 -0.137 1.00 94.00 81 GLU A N 1
ATOM 630 C CA . GLU A 1 81 ? 2.227 7.683 -0.991 1.00 94.00 81 GLU A CA 1
ATOM 631 C C . GLU A 1 81 ? 3.146 6.743 -1.777 1.00 94.00 81 GLU A C 1
ATOM 633 O O . GLU A 1 81 ? 3.249 6.870 -3.000 1.00 94.00 81 GLU A O 1
ATOM 638 N N . SER A 1 82 ? 3.737 5.755 -1.098 1.00 93.00 82 SER A N 1
ATOM 639 C CA . SER A 1 82 ? 4.528 4.689 -1.724 1.00 93.00 82 SER A CA 1
ATOM 640 C C . SER A 1 82 ? 3.716 3.927 -2.777 1.00 93.00 82 SER A C 1
ATOM 642 O O . SER A 1 82 ? 4.125 3.800 -3.936 1.00 93.00 82 SER A O 1
ATOM 644 N N . LEU A 1 83 ? 2.500 3.509 -2.423 1.00 94.50 83 LEU A N 1
ATOM 645 C CA . LEU A 1 83 ? 1.616 2.786 -3.332 1.00 94.50 83 LEU A CA 1
ATOM 646 C C . LEU A 1 83 ? 1.224 3.621 -4.566 1.00 94.50 83 LEU A C 1
ATOM 648 O O . LEU A 1 83 ? 1.216 3.116 -5.690 1.00 94.50 83 LEU A O 1
ATOM 652 N N . ASN A 1 84 ? 0.926 4.906 -4.369 1.00 93.44 84 ASN A N 1
ATOM 653 C CA . ASN A 1 84 ? 0.605 5.848 -5.441 1.00 93.44 84 ASN A CA 1
ATOM 654 C C . ASN A 1 84 ? 1.810 6.088 -6.360 1.00 93.44 84 ASN A C 1
ATOM 656 O O . ASN A 1 84 ? 1.659 6.197 -7.576 1.00 93.44 84 ASN A O 1
ATOM 660 N N . TRP A 1 85 ? 3.023 6.139 -5.807 1.00 92.00 85 TRP A N 1
ATOM 661 C CA . TRP A 1 85 ? 4.245 6.223 -6.602 1.00 92.00 85 TRP A CA 1
ATOM 662 C C . TRP A 1 85 ? 4.412 5.003 -7.517 1.00 92.00 85 TRP A C 1
ATOM 664 O O . TRP A 1 85 ? 4.634 5.173 -8.718 1.00 92.00 85 TRP A O 1
ATOM 674 N N . VAL A 1 86 ? 4.205 3.788 -6.999 1.00 90.19 86 VAL A N 1
ATOM 675 C CA . VAL A 1 86 ? 4.223 2.562 -7.815 1.00 90.19 86 VAL A CA 1
ATOM 676 C C . VAL A 1 86 ? 3.140 2.599 -8.899 1.00 90.19 86 VAL A C 1
ATOM 678 O O . VAL A 1 86 ? 3.438 2.295 -10.056 1.00 90.19 86 VAL A O 1
ATOM 681 N N . GLN A 1 87 ? 1.915 3.033 -8.578 1.00 90.75 87 GLN A N 1
ATOM 682 C CA . GLN A 1 87 ? 0.840 3.185 -9.570 1.00 90.75 87 GLN A CA 1
ATOM 683 C C . GLN A 1 87 ? 1.244 4.143 -10.702 1.00 90.75 87 GLN A C 1
ATOM 685 O O . GLN A 1 87 ? 1.118 3.797 -11.874 1.00 90.75 87 GLN A O 1
ATOM 690 N N . LYS A 1 88 ? 1.818 5.309 -10.375 1.00 87.69 88 LYS A N 1
ATOM 691 C CA . LYS A 1 88 ? 2.294 6.284 -11.373 1.00 87.69 88 LYS A CA 1
ATOM 692 C C . LYS A 1 88 ? 3.381 5.716 -12.287 1.00 87.69 88 LYS A C 1
ATOM 694 O O . LYS A 1 88 ? 3.435 6.072 -13.464 1.00 87.69 88 LYS A O 1
ATOM 699 N N . LEU A 1 89 ? 4.253 4.845 -11.774 1.00 84.00 89 LEU A N 1
ATOM 700 C CA . LEU A 1 89 ? 5.261 4.163 -12.594 1.00 84.00 89 LEU A CA 1
ATOM 701 C C . LEU A 1 89 ? 4.630 3.178 -13.587 1.00 84.00 89 LEU A C 1
ATOM 703 O O . LEU A 1 89 ? 5.099 3.100 -14.727 1.00 84.00 89 LEU A O 1
ATOM 707 N N . CYS A 1 90 ? 3.576 2.472 -13.168 1.00 84.12 90 CYS A N 1
ATOM 708 C CA . CYS A 1 90 ? 2.802 1.575 -14.028 1.00 84.12 90 CYS A CA 1
ATOM 709 C C . CYS A 1 90 ? 2.071 2.375 -15.119 1.00 84.12 90 CYS A C 1
ATOM 711 O O . CYS A 1 90 ? 2.235 2.093 -16.304 1.00 84.12 90 CYS A O 1
ATOM 713 N N . ASP A 1 91 ? 1.359 3.441 -14.740 1.00 82.25 91 ASP A N 1
ATOM 714 C CA . ASP A 1 91 ? 0.626 4.313 -15.671 1.00 82.25 91 ASP A CA 1
ATOM 715 C C . ASP A 1 91 ? 1.561 4.998 -16.681 1.00 82.25 91 ASP A C 1
ATOM 717 O O . ASP A 1 91 ? 1.233 5.164 -17.856 1.00 82.25 91 ASP A O 1
ATOM 721 N N . GLY A 1 92 ? 2.761 5.382 -16.235 1.00 74.44 92 GLY A N 1
ATOM 722 C CA . GLY A 1 92 ? 3.794 5.995 -17.068 1.00 74.44 92 GLY A CA 1
ATOM 723 C C . GLY A 1 92 ? 4.593 5.014 -17.932 1.00 74.44 92 GLY A C 1
ATOM 724 O O . GLY A 1 92 ? 5.538 5.459 -18.598 1.00 74.44 92 GLY A O 1
ATOM 725 N N . ASN A 1 93 ? 4.269 3.713 -17.888 1.00 72.69 93 ASN A N 1
ATOM 726 C CA . ASN A 1 93 ? 4.971 2.614 -18.561 1.00 72.69 93 ASN A CA 1
ATOM 727 C C . ASN A 1 93 ? 6.504 2.702 -18.401 1.00 72.69 93 ASN A C 1
ATOM 729 O O . ASN A 1 93 ? 7.267 2.575 -19.360 1.00 72.69 93 ASN A O 1
ATOM 733 N N . ARG A 1 94 ? 6.966 3.026 -17.185 1.00 70.00 94 ARG A N 1
ATOM 734 C CA . ARG A 1 94 ? 8.402 3.171 -16.873 1.00 70.00 94 ARG A CA 1
ATOM 735 C C . ARG A 1 94 ? 9.080 1.821 -16.663 1.00 70.00 94 ARG A C 1
ATOM 737 O O . ARG A 1 94 ? 10.269 1.674 -16.923 1.00 70.00 94 ARG A O 1
ATOM 744 N N . VAL A 1 95 ? 8.310 0.825 -16.241 1.00 74.38 95 VAL A N 1
ATOM 745 C CA . VAL A 1 95 ? 8.751 -0.561 -16.106 1.00 74.38 95 VAL A CA 1
ATOM 746 C C . VAL A 1 95 ? 7.912 -1.398 -17.061 1.00 74.38 95 VAL A C 1
ATOM 748 O O . VAL A 1 95 ? 6.725 -1.588 -16.828 1.00 74.38 95 VAL A O 1
ATOM 751 N N . LEU A 1 96 ? 8.530 -1.869 -18.148 1.00 69.56 96 LEU A N 1
ATOM 752 C CA . LEU A 1 96 ? 7.838 -2.492 -19.287 1.00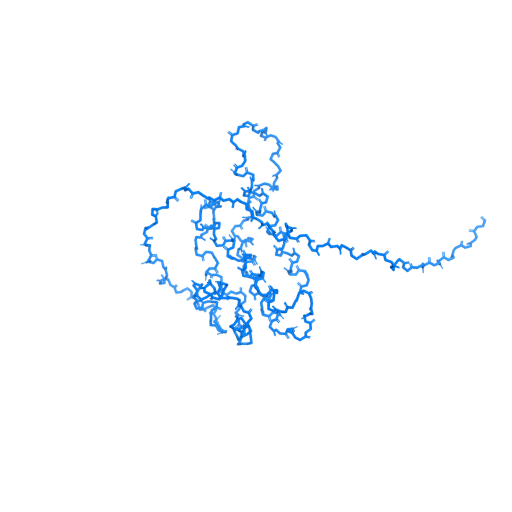 69.56 96 LEU A CA 1
ATOM 753 C C . LEU A 1 96 ? 6.945 -3.680 -18.895 1.00 69.56 96 LEU A C 1
ATOM 755 O O . LEU A 1 96 ? 5.945 -3.949 -19.552 1.00 69.56 96 LEU A O 1
ATOM 759 N N . HIS A 1 97 ? 7.322 -4.410 -17.847 1.00 76.81 97 HIS A N 1
ATOM 760 C CA . HIS A 1 97 ? 6.604 -5.592 -17.374 1.00 76.81 97 HIS A CA 1
ATOM 761 C C . HIS A 1 97 ? 5.640 -5.314 -16.217 1.00 76.81 97 HIS A C 1
ATOM 763 O O . HIS A 1 97 ? 5.149 -6.267 -15.619 1.00 76.81 97 HIS A O 1
ATOM 769 N N . TYR A 1 98 ? 5.385 -4.054 -15.858 1.00 82.50 98 TYR A N 1
ATOM 770 C CA . TYR A 1 98 ? 4.367 -3.709 -14.865 1.00 82.50 98 TYR A CA 1
ATOM 771 C C . TYR A 1 98 ? 3.042 -3.385 -15.550 1.00 82.50 98 TYR A C 1
ATOM 773 O O . TYR A 1 98 ? 2.966 -2.505 -16.404 1.00 82.50 98 TYR A O 1
ATOM 781 N N . ASP A 1 99 ? 1.992 -4.099 -15.150 1.00 83.94 99 ASP A N 1
ATOM 782 C CA . ASP A 1 99 ? 0.637 -3.868 -15.644 1.00 83.94 99 ASP A CA 1
ATOM 783 C C . ASP A 1 99 ? 0.025 -2.602 -15.004 1.00 83.94 99 ASP A C 1
ATOM 785 O O . ASP A 1 99 ? 0.170 -2.409 -13.793 1.00 83.94 99 ASP A O 1
ATOM 789 N N . PRO A 1 100 ? -0.705 -1.749 -15.747 1.00 84.06 100 PRO A N 1
ATOM 790 C CA . PRO A 1 100 ? -1.392 -0.584 -15.178 1.00 84.06 100 PRO A CA 1
ATOM 791 C C . PRO A 1 100 ? -2.388 -0.920 -14.055 1.0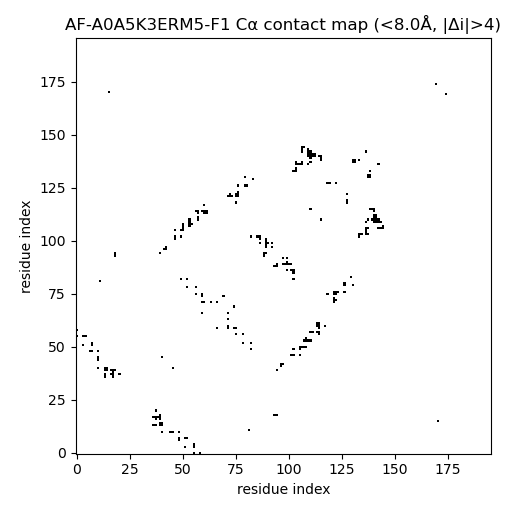0 84.06 100 PRO A C 1
ATOM 793 O O . PRO A 1 100 ? -2.659 -0.090 -13.190 1.00 84.06 100 PRO A O 1
ATOM 796 N N . ASN A 1 101 ? -2.931 -2.138 -14.025 1.00 87.38 101 ASN A N 1
ATOM 797 C CA . ASN A 1 101 ? -3.817 -2.622 -12.970 1.00 87.38 101 ASN A CA 1
ATOM 798 C C . ASN A 1 101 ? -3.082 -3.394 -11.868 1.00 87.38 101 ASN A C 1
ATOM 800 O O . ASN A 1 101 ? -3.753 -3.956 -11.003 1.00 87.38 101 ASN A O 1
ATOM 804 N N . LEU A 1 102 ? -1.743 -3.413 -11.843 1.00 90.19 102 LEU A N 1
ATOM 805 C CA . LEU A 1 102 ? -0.948 -4.166 -10.866 1.00 90.19 102 LEU A CA 1
ATOM 806 C C . LEU A 1 102 ? -1.428 -3.908 -9.436 1.00 90.19 102 LEU A C 1
ATOM 808 O O . LEU A 1 102 ? -1.834 -4.847 -8.756 1.00 90.19 102 LEU A O 1
ATOM 812 N N . VAL A 1 103 ? -1.490 -2.646 -9.003 1.00 92.19 103 VAL A N 1
ATOM 813 C CA . VAL A 1 103 ? -1.902 -2.288 -7.633 1.00 92.19 103 VAL A CA 1
ATOM 814 C C . VAL A 1 103 ? -3.357 -2.678 -7.350 1.00 92.19 103 VAL A C 1
ATOM 816 O O . VAL A 1 103 ? -3.674 -3.203 -6.280 1.00 92.19 103 VAL A O 1
ATOM 819 N N . ARG A 1 104 ? -4.253 -2.462 -8.319 1.00 90.94 104 ARG A N 1
ATOM 820 C CA . ARG A 1 104 ? -5.689 -2.773 -8.200 1.00 90.94 104 ARG A CA 1
ATOM 821 C C . ARG A 1 104 ? -5.967 -4.277 -8.164 1.00 90.94 104 ARG A C 1
ATOM 823 O O . ARG A 1 104 ? -6.924 -4.713 -7.530 1.00 90.94 104 ARG A O 1
ATOM 830 N N . SER A 1 105 ? -5.137 -5.068 -8.839 1.00 88.38 105 SER A N 1
ATOM 831 C CA . SER A 1 105 ? -5.321 -6.513 -8.998 1.00 88.38 105 SER A CA 1
ATOM 832 C C . SER A 1 105 ? -5.005 -7.310 -7.729 1.00 88.38 105 SER A C 1
ATOM 834 O O . SER A 1 105 ? -5.540 -8.405 -7.537 1.00 88.38 105 SER A O 1
ATOM 836 N N . VAL A 1 106 ? -4.167 -6.770 -6.837 1.00 91.81 106 VAL A N 1
ATOM 837 C CA . VAL A 1 106 ? -3.749 -7.465 -5.618 1.00 91.81 106 VAL A CA 1
ATOM 838 C C . VAL A 1 106 ? -4.868 -7.438 -4.586 1.00 91.81 106 VAL A C 1
ATOM 840 O O . VAL A 1 106 ? -5.198 -6.393 -4.033 1.00 91.81 106 VAL A O 1
ATOM 843 N N . LYS A 1 107 ? -5.421 -8.618 -4.285 1.00 89.75 107 LYS A N 1
ATOM 844 C CA . LYS A 1 107 ? -6.519 -8.807 -3.317 1.00 89.75 107 LYS A CA 1
ATOM 845 C C . LYS A 1 107 ? -6.064 -9.347 -1.958 1.00 89.75 107 LYS A C 1
ATOM 847 O O . LYS A 1 107 ? -6.865 -9.419 -1.029 1.00 89.75 107 LYS A O 1
ATOM 852 N N . ARG A 1 108 ? -4.801 -9.770 -1.828 1.00 88.44 108 ARG A N 1
ATOM 853 C CA . ARG A 1 108 ? -4.290 -10.453 -0.630 1.00 88.44 108 ARG A CA 1
ATOM 854 C C . ARG A 1 108 ? -3.252 -9.600 0.116 1.00 88.44 108 ARG A C 1
ATOM 856 O O . ARG A 1 108 ? -2.503 -8.875 -0.522 1.00 88.44 108 ARG A O 1
ATOM 863 N N . PRO A 1 109 ? -3.192 -9.689 1.456 1.00 91.31 109 PRO A N 1
ATOM 864 C CA . PRO A 1 109 ? -4.256 -10.191 2.328 1.00 91.31 109 PRO A CA 1
ATOM 865 C C . PRO A 1 109 ? -5.551 -9.367 2.187 1.00 91.31 109 PRO A C 1
ATOM 867 O O . PRO A 1 109 ? -5.530 -8.214 1.745 1.00 91.31 109 PRO A O 1
ATOM 870 N N . ALA A 1 110 ? -6.681 -9.976 2.554 1.00 90.94 110 ALA A N 1
ATOM 871 C CA . ALA A 1 110 ? -7.951 -9.263 2.649 1.00 90.94 110 ALA A CA 1
ATOM 872 C C . ALA A 1 110 ? -7.871 -8.221 3.774 1.00 90.94 110 ALA A C 1
ATOM 874 O O . ALA A 1 110 ? -7.229 -8.461 4.803 1.00 90.94 110 ALA A O 1
ATOM 875 N N . PHE A 1 111 ? -8.517 -7.074 3.584 1.00 93.25 111 PHE A N 1
ATOM 876 C CA . PHE A 1 111 ? -8.613 -6.074 4.640 1.00 93.25 111 PHE A CA 1
ATOM 877 C C . PHE A 1 111 ? -9.580 -6.532 5.727 1.00 93.25 111 PHE A C 1
ATOM 879 O O . PHE A 1 111 ? -10.606 -7.154 5.441 1.00 93.25 111 PHE A O 1
ATOM 886 N N . THR A 1 112 ? -9.251 -6.232 6.980 1.00 93.69 112 THR A N 1
ATOM 887 C CA . THR A 1 112 ? -10.198 -6.374 8.088 1.00 93.69 112 THR A CA 1
ATOM 888 C C . THR A 1 112 ? -11.143 -5.171 8.117 1.00 93.69 112 THR A C 1
ATOM 890 O O . THR A 1 112 ? -10.802 -4.091 7.637 1.00 93.69 112 THR A O 1
ATOM 893 N N . GLU A 1 113 ? -12.319 -5.323 8.728 1.00 93.31 113 GLU A N 1
ATOM 894 C CA . GLU A 1 113 ? -13.239 -4.196 8.978 1.00 93.31 113 GLU A CA 1
ATOM 895 C C . GLU A 1 113 ? -12.545 -3.055 9.728 1.00 93.31 113 GLU A C 1
ATOM 897 O O . GLU A 1 113 ? -12.737 -1.873 9.443 1.00 93.31 113 GLU A O 1
ATOM 902 N N . ARG A 1 114 ? -11.675 -3.427 10.675 1.00 93.31 114 ARG A N 1
ATOM 903 C CA . ARG A 1 114 ? -10.861 -2.475 11.422 1.00 93.31 114 ARG A CA 1
ATOM 904 C C . ARG A 1 114 ? -9.946 -1.692 10.484 1.00 93.31 114 ARG A C 1
ATOM 906 O O . ARG A 1 114 ? -9.931 -0.474 10.570 1.00 93.31 114 ARG A O 1
ATOM 913 N N . ALA A 1 115 ? -9.247 -2.369 9.575 1.00 95.19 115 ALA A N 1
ATOM 914 C CA . ALA A 1 115 ? -8.371 -1.718 8.611 1.00 95.19 115 ALA A CA 1
ATOM 915 C C . ALA A 1 115 ? -9.126 -0.737 7.708 1.00 95.19 115 ALA A C 1
ATOM 917 O O . ALA A 1 115 ? -8.694 0.404 7.577 1.00 95.19 115 ALA A O 1
ATOM 918 N N . ILE A 1 116 ? -10.276 -1.129 7.150 1.00 96.12 116 ILE A N 1
ATOM 919 C CA . ILE A 1 116 ? -11.098 -0.234 6.318 1.00 96.12 116 ILE A CA 1
ATOM 920 C C . ILE A 1 116 ? -11.547 1.002 7.104 1.00 96.12 116 ILE A C 1
ATOM 922 O O . ILE A 1 116 ? -11.447 2.126 6.604 1.00 96.12 116 ILE A O 1
ATOM 926 N N . ARG A 1 117 ? -11.992 0.819 8.353 1.00 95.38 117 ARG A N 1
ATOM 927 C CA . ARG A 1 117 ? -12.375 1.935 9.222 1.00 95.38 117 ARG A CA 1
ATOM 928 C C . ARG A 1 117 ? -11.193 2.868 9.494 1.00 95.38 117 ARG A C 1
ATOM 930 O O . ARG A 1 117 ? -11.313 4.066 9.255 1.00 95.38 117 ARG A O 1
ATOM 937 N N . THR A 1 118 ? -10.051 2.324 9.916 1.00 94.12 118 THR A N 1
ATOM 938 C CA . THR A 1 118 ? -8.846 3.113 10.210 1.00 94.12 118 THR A CA 1
ATOM 939 C C . THR A 1 118 ? -8.355 3.872 8.973 1.00 94.12 118 THR A C 1
ATOM 941 O O . THR A 1 118 ? -7.990 5.038 9.080 1.00 94.12 118 THR A O 1
ATOM 944 N N . LEU A 1 119 ? -8.402 3.271 7.778 1.00 95.69 119 LEU A N 1
ATOM 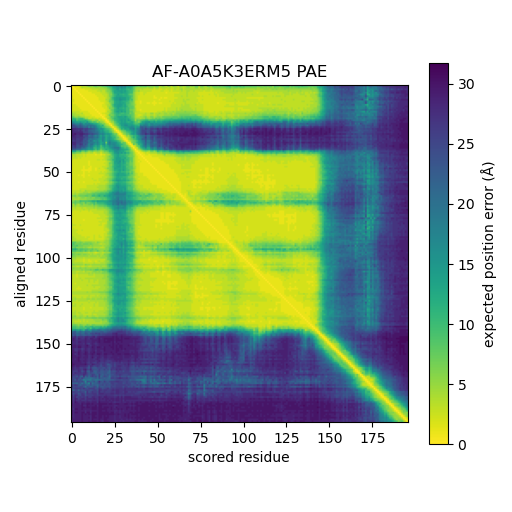945 C CA . LEU A 1 119 ? -8.082 3.974 6.530 1.00 95.69 119 LEU A CA 1
ATOM 946 C C . LEU A 1 119 ? -9.021 5.159 6.282 1.00 95.69 119 LEU A C 1
ATOM 948 O O . LEU A 1 119 ? -8.564 6.254 5.959 1.00 95.69 119 LEU A O 1
ATOM 952 N N . SER A 1 120 ? -10.327 4.970 6.468 1.00 94.88 120 SER A N 1
ATOM 953 C CA . SER A 1 120 ? -11.300 6.049 6.282 1.00 94.88 120 SER A CA 1
ATOM 954 C C . SER A 1 120 ? -11.084 7.214 7.255 1.00 94.88 120 SER A C 1
ATOM 956 O O . SER A 1 120 ? -11.283 8.370 6.873 1.00 94.88 120 SER A O 1
ATOM 958 N N . GLU A 1 121 ? -10.678 6.923 8.490 1.00 94.44 121 GLU A N 1
ATOM 959 C CA . GLU A 1 121 ? -10.462 7.913 9.551 1.00 94.44 121 GLU A CA 1
ATOM 960 C C . GLU A 1 121 ? -9.116 8.641 9.426 1.00 94.44 121 GLU A C 1
ATOM 962 O O . GLU A 1 121 ? -9.033 9.829 9.730 1.00 94.44 121 GLU A O 1
ATOM 967 N N . CYS A 1 122 ? -8.064 7.946 8.985 1.00 94.38 122 CYS A N 1
ATOM 968 C CA . CYS A 1 122 ? -6.694 8.449 9.074 1.00 94.38 122 CYS A CA 1
ATOM 969 C C . CYS A 1 122 ? -6.083 8.937 7.752 1.00 94.38 122 CYS A C 1
ATOM 971 O O . CYS A 1 122 ? -5.086 9.664 7.787 1.00 94.38 122 CYS A O 1
ATOM 973 N N . LEU A 1 123 ? -6.612 8.537 6.592 1.00 95.38 123 LEU A N 1
ATOM 974 C CA . LEU A 1 123 ? -6.068 8.990 5.310 1.00 95.38 123 LEU A CA 1
ATOM 975 C C . LEU A 1 123 ? -6.394 10.464 5.047 1.00 95.38 123 LEU A C 1
ATOM 977 O O . LEU A 1 123 ? -7.528 10.917 5.213 1.00 95.38 123 LEU A O 1
ATOM 981 N N . GLN A 1 124 ? -5.394 11.200 4.568 1.00 94.75 124 GLN A N 1
ATOM 982 C CA . GLN A 1 124 ? -5.550 12.563 4.069 1.00 94.75 124 GLN A CA 1
ATOM 983 C C . GLN A 1 124 ? -6.400 12.586 2.786 1.00 94.75 124 GLN A C 1
ATOM 985 O O . GLN A 1 124 ? -6.469 11.571 2.091 1.00 94.75 124 GLN A O 1
ATOM 990 N N . PRO A 1 125 ? -7.026 13.725 2.427 1.00 94.38 125 PRO A N 1
ATOM 991 C CA . PRO A 1 125 ? -7.979 13.802 1.314 1.00 94.38 125 PRO A CA 1
ATOM 992 C C . PRO A 1 125 ? -7.464 13.244 -0.021 1.00 94.38 125 PRO A C 1
ATOM 994 O O . PRO A 1 125 ? -8.185 12.506 -0.698 1.00 94.38 125 PRO A O 1
ATOM 997 N N . ASP A 1 126 ? -6.209 13.530 -0.371 1.00 93.19 126 ASP A N 1
ATOM 998 C CA . ASP A 1 126 ? -5.599 13.063 -1.621 1.00 93.19 126 ASP A CA 1
ATOM 999 C C . ASP A 1 126 ? -5.391 11.544 -1.607 1.00 93.19 126 ASP A C 1
ATOM 1001 O O . ASP A 1 126 ? -5.812 10.837 -2.526 1.00 93.19 126 ASP A O 1
ATOM 1005 N N . ASN A 1 127 ? -4.831 11.018 -0.514 1.00 94.44 127 ASN A N 1
ATOM 1006 C CA . ASN A 1 127 ? -4.634 9.581 -0.323 1.00 94.44 127 ASN A CA 1
ATOM 1007 C C . ASN A 1 127 ? -5.961 8.826 -0.205 1.00 94.44 127 ASN A C 1
ATOM 1009 O O . ASN A 1 127 ? -6.072 7.703 -0.689 1.00 94.44 127 ASN A O 1
ATOM 1013 N N . LYS A 1 128 ? -6.989 9.444 0.379 1.00 94.62 128 LYS A N 1
ATOM 1014 C CA . LYS A 1 128 ? -8.342 8.889 0.470 1.00 94.62 128 LYS A CA 1
ATOM 1015 C C . LYS A 1 128 ? -9.003 8.810 -0.906 1.00 94.62 128 LYS A C 1
ATOM 1017 O O . LYS A 1 128 ? -9.616 7.798 -1.236 1.00 94.62 128 LYS A O 1
ATOM 1022 N N . SER A 1 129 ? -8.829 9.837 -1.736 1.00 94.75 129 SER A N 1
ATOM 1023 C CA . SER A 1 129 ? -9.304 9.840 -3.125 1.00 94.75 129 SER A CA 1
ATOM 1024 C C . SER A 1 129 ? -8.604 8.762 -3.955 1.00 94.75 129 SER A C 1
ATOM 1026 O O . SER A 1 129 ? -9.261 7.996 -4.663 1.00 94.75 129 SER A O 1
ATOM 1028 N N . PHE A 1 130 ? -7.280 8.643 -3.813 1.00 95.00 130 PHE A N 1
ATOM 1029 C CA . PHE A 1 130 ? -6.506 7.573 -4.437 1.00 95.00 130 PHE A CA 1
ATOM 1030 C C . PHE A 1 130 ? -6.968 6.190 -3.961 1.00 95.00 130 PHE A C 1
ATOM 1032 O O . PHE A 1 130 ? -7.267 5.337 -4.794 1.00 95.00 130 PHE A O 1
ATOM 1039 N N . TRP A 1 131 ? -7.122 5.985 -2.652 1.00 95.88 131 TRP A N 1
ATOM 1040 C CA . TRP A 1 131 ? -7.628 4.744 -2.066 1.00 95.88 131 TRP A CA 1
ATOM 1041 C C . TRP A 1 131 ? -8.974 4.319 -2.661 1.00 95.88 131 TRP A C 1
ATOM 1043 O O . TRP A 1 131 ? -9.110 3.179 -3.104 1.00 95.88 131 TRP A O 1
ATOM 1053 N N . HIS A 1 132 ? -9.944 5.233 -2.756 1.00 93.44 132 HIS A N 1
ATOM 1054 C CA . HIS A 1 132 ? -11.235 4.939 -3.383 1.00 93.44 132 HIS A CA 1
ATOM 1055 C C . HIS A 1 132 ? -11.105 4.583 -4.872 1.00 93.44 132 HIS A C 1
ATOM 1057 O O . HIS A 1 132 ? -11.830 3.717 -5.359 1.00 93.44 132 HIS A O 1
ATOM 1063 N N . SER A 1 133 ? -10.151 5.182 -5.592 1.00 93.69 133 SER A N 1
ATOM 1064 C CA . SER A 1 133 ? -9.892 4.871 -7.007 1.00 93.69 133 SER A CA 1
ATOM 1065 C C . SER A 1 133 ? -9.306 3.470 -7.254 1.00 93.69 133 SER A C 1
ATOM 1067 O O . SER A 1 133 ? -9.262 3.014 -8.401 1.00 93.69 133 SER A O 1
ATOM 1069 N N . LEU A 1 134 ? -8.846 2.777 -6.203 1.00 91.69 134 LEU A N 1
ATOM 1070 C CA . LEU A 1 134 ? -8.338 1.405 -6.296 1.00 91.69 134 LEU A CA 1
ATOM 1071 C C . LEU A 1 134 ? -9.459 0.352 -6.367 1.00 91.69 134 LEU A C 1
ATOM 1073 O O . LEU A 1 134 ? -9.194 -0.787 -6.752 1.00 91.69 134 LEU A O 1
ATOM 1077 N N . GLY A 1 135 ? -10.698 0.736 -6.046 1.00 90.81 135 GLY A N 1
ATOM 1078 C CA . GLY A 1 135 ? -11.884 -0.114 -6.145 1.00 90.81 135 GLY A CA 1
ATOM 1079 C C . GLY A 1 135 ? -12.033 -1.139 -5.016 1.00 90.81 135 GLY A C 1
ATOM 1080 O O . GLY A 1 135 ? -11.312 -1.119 -4.016 1.00 90.81 135 GLY A O 1
ATOM 1081 N N . ASP A 1 136 ? -12.986 -2.055 -5.196 1.00 89.25 136 ASP A N 1
ATOM 1082 C CA . ASP A 1 136 ? -13.528 -2.919 -4.134 1.00 89.25 136 ASP A CA 1
ATOM 1083 C C . ASP A 1 136 ? -12.486 -3.785 -3.430 1.00 89.25 136 ASP A C 1
ATOM 1085 O O . ASP A 1 136 ? -12.584 -4.014 -2.225 1.00 89.25 136 ASP A O 1
ATOM 1089 N N . ALA A 1 137 ? -11.440 -4.201 -4.150 1.00 88.88 137 ALA A N 1
ATOM 1090 C CA . ALA A 1 137 ? -10.329 -4.949 -3.572 1.00 88.88 137 ALA A CA 1
ATOM 1091 C C . ALA A 1 137 ? -9.639 -4.198 -2.424 1.00 88.88 137 ALA A C 1
ATOM 1093 O O . ALA A 1 137 ? -8.996 -4.832 -1.587 1.00 88.88 137 ALA A O 1
ATOM 1094 N N . TRP A 1 138 ? -9.738 -2.869 -2.386 1.00 93.44 138 TRP A N 1
ATOM 1095 C CA . TRP A 1 138 ? -9.115 -2.010 -1.383 1.00 93.44 138 TRP A CA 1
ATOM 1096 C C . TRP A 1 138 ? -10.103 -1.347 -0.429 1.00 93.44 138 TRP A C 1
ATOM 1098 O O . TRP A 1 138 ? -9.709 -0.986 0.678 1.00 93.44 138 TRP A O 1
ATOM 1108 N N . THR A 1 139 ? -11.362 -1.193 -0.831 1.00 92.25 139 THR A N 1
ATOM 1109 C CA . THR A 1 139 ? -12.397 -0.509 -0.042 1.00 92.25 139 THR A CA 1
ATOM 1110 C C . THR A 1 139 ? -13.342 -1.466 0.687 1.00 92.25 139 THR A C 1
ATOM 1112 O O . THR A 1 139 ? -14.061 -1.028 1.582 1.00 92.25 139 THR A O 1
ATOM 1115 N N . THR A 1 140 ? -13.325 -2.761 0.354 1.00 89.69 140 THR A N 1
ATOM 1116 C CA . THR A 1 140 ? -14.203 -3.777 0.954 1.00 89.69 140 THR A CA 1
ATOM 1117 C C . THR A 1 140 ? -13.420 -4.724 1.860 1.00 89.69 140 THR A C 1
ATOM 1119 O O . THR A 1 140 ? -12.426 -5.335 1.455 1.00 89.69 140 THR A O 1
ATOM 1122 N N . ALA A 1 141 ? -13.880 -4.881 3.100 1.00 88.56 141 ALA A N 1
ATOM 1123 C CA . ALA A 1 141 ? -13.312 -5.837 4.040 1.00 88.56 141 ALA A CA 1
ATOM 1124 C C . ALA A 1 141 ? -13.708 -7.278 3.687 1.00 88.56 141 ALA A C 1
ATOM 1126 O O . ALA A 1 141 ? -14.761 -7.544 3.113 1.00 88.56 141 ALA A O 1
ATOM 1127 N N . GLY A 1 142 ? -12.844 -8.233 4.034 1.00 80.88 142 GLY A N 1
ATOM 1128 C CA . GLY A 1 142 ? -13.152 -9.659 3.926 1.00 80.88 142 GLY A CA 1
ATOM 1129 C C . GLY A 1 142 ? -13.338 -10.185 2.500 1.00 80.88 142 GLY A C 1
ATOM 1130 O O . GLY A 1 142 ? -13.783 -11.324 2.355 1.00 80.88 142 GLY A O 1
ATOM 1131 N N . MET A 1 143 ? -12.983 -9.407 1.467 1.00 71.69 143 MET A N 1
ATOM 1132 C CA . MET A 1 143 ? -13.060 -9.846 0.075 1.00 71.69 143 MET A CA 1
ATOM 1133 C C . MET A 1 143 ? -12.213 -11.113 -0.091 1.00 71.69 143 MET A C 1
ATOM 1135 O O . MET A 1 143 ? -10.980 -11.085 -0.014 1.00 71.69 143 MET A O 1
ATOM 1139 N N . LYS A 1 144 ? -12.882 -12.256 -0.246 1.00 57.25 144 LYS A N 1
ATOM 1140 C CA . LYS A 1 144 ? -12.212 -13.520 -0.536 1.00 57.25 144 LYS A CA 1
ATOM 1141 C C . LYS A 1 144 ? -11.704 -13.442 -1.971 1.00 57.25 144 LYS A C 1
ATOM 1143 O O . LYS A 1 144 ? -12.275 -12.745 -2.808 1.00 57.25 144 LYS A O 1
ATOM 1148 N N . SER A 1 145 ? -10.594 -14.118 -2.260 1.00 54.47 145 SER A N 1
ATOM 1149 C CA . SER A 1 145 ? -10.179 -14.319 -3.645 1.00 54.47 145 SER A CA 1
ATOM 1150 C C . SER A 1 145 ? -11.191 -15.257 -4.297 1.00 54.47 145 SER A C 1
ATOM 1152 O O . SER A 1 145 ? -10.967 -16.465 -4.353 1.00 54.47 145 SER A O 1
ATOM 1154 N N . ASP A 1 146 ? -12.333 -14.722 -4.713 1.00 47.50 146 ASP A N 1
ATOM 1155 C CA . ASP A 1 146 ? -13.254 -15.472 -5.545 1.00 47.50 146 ASP A CA 1
ATOM 1156 C C . ASP A 1 146 ? -12.509 -15.795 -6.839 1.00 47.50 146 ASP A C 1
ATOM 1158 O O . ASP A 1 146 ? -11.825 -14.939 -7.420 1.00 47.50 146 ASP A O 1
ATOM 1162 N N . ALA A 1 147 ? -12.547 -17.073 -7.210 1.00 42.97 147 ALA A N 1
ATOM 1163 C CA . ALA A 1 147 ? -11.927 -17.586 -8.416 1.00 42.97 147 ALA A CA 1
ATOM 1164 C C . ALA A 1 147 ? -12.324 -16.701 -9.608 1.00 42.97 147 ALA A C 1
ATOM 1166 O O . ALA A 1 147 ? -13.508 -16.546 -9.877 1.00 42.97 147 ALA A O 1
ATOM 1167 N N . PHE A 1 148 ? -11.318 -16.097 -10.255 1.00 41.84 148 PHE A N 1
ATOM 1168 C CA . PHE A 1 148 ? -11.352 -15.473 -11.584 1.00 41.84 148 PHE A CA 1
ATOM 1169 C C . PHE A 1 148 ? -12.720 -14.895 -12.015 1.00 41.84 148 PHE A C 1
ATOM 1171 O O . PHE A 1 148 ? -13.510 -15.576 -12.661 1.00 41.84 148 PHE A O 1
ATOM 1178 N N . SER A 1 149 ? -12.976 -13.615 -11.719 1.00 39.12 149 SER A N 1
ATOM 1179 C CA . SER A 1 149 ? -13.996 -12.860 -12.459 1.00 39.12 149 SER A CA 1
ATOM 1180 C C . SER A 1 149 ? -13.311 -12.028 -13.544 1.00 39.12 149 SER A C 1
ATOM 1182 O O . SER A 1 149 ? -12.542 -11.108 -13.257 1.00 39.12 149 SER A O 1
ATOM 1184 N N . THR A 1 150 ? -13.547 -12.431 -14.789 1.00 41.59 150 THR A N 1
ATOM 1185 C CA . THR A 1 150 ? -12.906 -11.992 -16.041 1.00 41.59 150 THR A CA 1
ATOM 1186 C C . THR A 1 150 ? -13.442 -10.644 -16.554 1.00 41.59 150 THR A C 1
ATOM 1188 O O . THR A 1 150 ? -13.170 -10.256 -17.686 1.00 41.59 150 THR A O 1
ATOM 1191 N N . ASP A 1 151 ? -14.183 -9.894 -15.737 1.00 40.84 151 ASP A N 1
ATOM 1192 C CA . ASP A 1 151 ? -15.010 -8.782 -16.229 1.00 40.84 151 ASP A CA 1
ATOM 1193 C C . ASP A 1 151 ? -14.313 -7.404 -16.249 1.00 40.84 151 ASP A C 1
ATOM 1195 O O . ASP A 1 151 ? -14.858 -6.442 -16.786 1.00 40.84 151 ASP A O 1
ATOM 1199 N N . TYR A 1 152 ? -13.082 -7.277 -15.736 1.00 44.22 152 TYR A N 1
ATOM 1200 C CA . TYR A 1 152 ? -12.394 -5.973 -15.637 1.00 44.22 152 TYR A CA 1
ATOM 1201 C C . TYR A 1 152 ? -11.521 -5.574 -16.841 1.00 44.22 152 TYR A C 1
ATOM 1203 O O . TYR A 1 152 ? -10.940 -4.490 -16.836 1.00 44.22 152 TYR A O 1
ATOM 1211 N N . LEU A 1 153 ? -11.429 -6.390 -17.895 1.00 42.25 153 LEU A N 1
ATOM 1212 C CA . LEU A 1 153 ? -10.524 -6.112 -19.024 1.00 42.25 153 LEU A CA 1
ATOM 1213 C C . LEU A 1 153 ? -11.076 -5.155 -20.099 1.00 42.25 153 LEU A C 1
ATOM 1215 O O . LEU A 1 153 ? -10.370 -4.887 -21.066 1.00 42.25 153 LEU A O 1
ATOM 1219 N N . ASN A 1 154 ? -12.285 -4.595 -19.955 1.00 35.91 154 ASN A N 1
ATOM 1220 C CA . ASN A 1 154 ? -12.966 -3.934 -21.081 1.00 35.91 154 ASN A CA 1
ATOM 1221 C C . ASN A 1 154 ? -13.310 -2.440 -20.919 1.00 35.91 154 ASN A C 1
ATOM 1223 O O . ASN A 1 154 ? -14.319 -1.967 -21.437 1.00 35.91 154 ASN A O 1
ATOM 1227 N N . SER A 1 155 ? -12.472 -1.641 -20.256 1.00 34.16 155 SER A N 1
ATOM 1228 C CA . SER A 1 155 ? -12.601 -0.173 -20.342 1.00 34.16 155 SER A CA 1
ATOM 1229 C C . SER A 1 155 ? -11.264 0.527 -20.526 1.00 34.16 155 SER A C 1
ATOM 1231 O O . SER A 1 155 ? -10.732 1.189 -19.640 1.00 34.16 155 SER A O 1
ATOM 1233 N N . THR A 1 156 ? -10.731 0.410 -21.738 1.00 42.34 156 THR A N 1
ATOM 1234 C CA . THR A 1 156 ? -9.688 1.298 -22.247 1.00 42.34 156 THR A CA 1
ATOM 1235 C C . THR A 1 156 ? -10.347 2.604 -22.696 1.00 42.34 156 THR A C 1
ATOM 1237 O O . THR A 1 156 ? -11.069 2.634 -23.692 1.00 42.34 156 THR A O 1
ATOM 1240 N N . ARG A 1 157 ? -10.097 3.712 -21.991 1.00 36.94 157 ARG A N 1
ATOM 1241 C CA . ARG A 1 157 ? -10.240 5.052 -22.578 1.00 36.94 157 ARG A CA 1
ATOM 1242 C C . ARG A 1 157 ? -8.854 5.642 -22.791 1.00 36.94 157 ARG A C 1
ATOM 1244 O O . ARG A 1 157 ? -8.030 5.673 -21.886 1.00 36.94 157 ARG A O 1
ATOM 1251 N N . ALA A 1 158 ? -8.636 6.039 -24.040 1.00 40.78 158 ALA A N 1
ATOM 1252 C CA . ALA A 1 158 ? -7.394 6.525 -24.611 1.00 40.78 158 ALA A CA 1
ATOM 1253 C C . ALA A 1 158 ? -6.773 7.678 -23.809 1.00 40.78 158 ALA A C 1
ATOM 1255 O O . ALA A 1 158 ? -7.441 8.671 -23.524 1.00 40.78 158 ALA A O 1
ATOM 1256 N N . ALA A 1 159 ? -5.478 7.560 -23.514 1.00 36.38 159 ALA A N 1
ATOM 1257 C CA . ALA A 1 159 ? -4.661 8.640 -22.982 1.00 36.38 159 ALA A CA 1
ATOM 1258 C C . ALA A 1 159 ? -3.721 9.149 -24.082 1.00 36.38 159 ALA A C 1
ATOM 1260 O O . ALA A 1 159 ? -2.718 8.518 -24.409 1.00 36.38 159 ALA A O 1
ATOM 1261 N N . THR A 1 160 ? -4.032 10.310 -24.653 1.00 39.62 160 THR A N 1
ATOM 1262 C CA . THR A 1 160 ? -3.022 11.161 -25.289 1.00 39.62 160 THR A CA 1
ATOM 1263 C C . THR A 1 160 ? -2.310 11.917 -24.169 1.00 39.62 160 THR A C 1
ATOM 1265 O O . THR A 1 160 ? -2.814 12.928 -23.685 1.00 39.62 160 THR A O 1
ATOM 1268 N N . ALA A 1 161 ? -1.186 11.379 -23.694 1.00 42.44 161 ALA A N 1
ATOM 1269 C CA . ALA A 1 161 ? -0.376 12.012 -22.660 1.00 42.44 161 ALA A CA 1
ATOM 1270 C C . ALA A 1 161 ? 0.524 13.090 -23.281 1.00 42.44 161 ALA A C 1
ATOM 1272 O O . ALA A 1 161 ? 1.459 12.785 -24.025 1.00 42.44 161 ALA A O 1
ATOM 1273 N N . ASP A 1 162 ? 0.218 14.345 -22.963 1.00 35.88 162 ASP A N 1
ATOM 1274 C CA . ASP A 1 162 ? 1.090 15.488 -23.207 1.00 35.88 162 ASP A CA 1
ATOM 1275 C C . ASP A 1 162 ? 2.346 15.374 -22.322 1.00 35.88 162 ASP A C 1
ATOM 1277 O O . ASP A 1 162 ? 2.289 14.971 -21.157 1.00 35.88 162 ASP A O 1
ATOM 1281 N N . ARG A 1 163 ? 3.514 15.635 -22.909 1.00 45.34 163 ARG A N 1
ATOM 1282 C CA . ARG A 1 163 ? 4.822 15.130 -22.452 1.00 45.34 163 ARG A CA 1
ATOM 1283 C C . ARG A 1 163 ? 5.649 16.171 -21.690 1.00 45.34 163 ARG A C 1
ATOM 1285 O O . ARG A 1 163 ? 6.873 16.066 -21.661 1.00 45.34 163 ARG A O 1
ATOM 1292 N N . ALA A 1 164 ? 5.031 17.173 -21.074 1.00 37.09 164 ALA A N 1
ATOM 1293 C CA . ALA A 1 164 ? 5.758 18.285 -20.463 1.00 37.09 164 ALA A CA 1
ATOM 1294 C C . ALA A 1 164 ?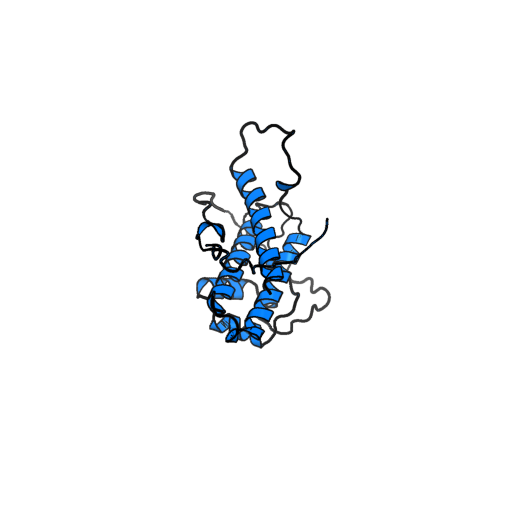 5.568 18.355 -18.938 1.00 37.09 164 ALA A C 1
ATOM 1296 O O . ALA A 1 164 ? 4.467 18.595 -18.455 1.00 37.09 164 ALA A O 1
ATOM 1297 N N . GLY A 1 165 ? 6.668 18.207 -18.183 1.00 41.44 165 GLY A N 1
ATOM 1298 C CA . GLY A 1 165 ? 6.766 18.769 -16.825 1.00 41.44 165 GLY A CA 1
ATOM 1299 C C . GLY A 1 165 ? 7.055 17.830 -15.648 1.00 41.44 165 GLY A C 1
ATOM 1300 O O . GLY A 1 165 ? 6.926 18.274 -14.511 1.00 41.44 165 GLY A O 1
ATOM 1301 N N . PHE A 1 166 ? 7.457 16.570 -15.852 1.00 40.12 166 PHE A N 1
ATOM 1302 C CA . PHE A 1 166 ? 7.793 15.692 -14.720 1.00 40.12 166 PHE A CA 1
ATOM 1303 C C . PHE A 1 166 ? 9.144 16.072 -14.090 1.00 40.12 166 PHE A C 1
ATOM 1305 O O . PHE A 1 166 ? 10.193 15.895 -14.712 1.00 40.12 166 PHE A O 1
ATOM 1312 N N . LYS A 1 167 ? 9.111 16.578 -12.851 1.00 45.44 167 LYS A N 1
ATOM 1313 C CA . LYS A 1 167 ? 10.287 16.756 -11.989 1.00 45.44 167 LYS A CA 1
ATOM 1314 C C . LYS A 1 167 ? 10.420 15.537 -11.060 1.00 45.44 167 LYS A C 1
ATOM 1316 O O . LYS A 1 167 ? 9.425 15.168 -10.438 1.00 45.44 167 LYS A O 1
ATOM 1321 N N . PRO A 1 168 ? 11.593 14.889 -10.981 1.00 60.62 168 PRO A N 1
ATOM 1322 C CA . PRO A 1 168 ? 11.763 13.617 -10.291 1.00 60.62 168 PRO A CA 1
ATOM 1323 C C . PRO A 1 168 ? 12.204 13.850 -8.847 1.00 60.62 168 PRO A C 1
ATOM 1325 O O . PRO A 1 168 ? 13.376 13.678 -8.554 1.00 60.62 168 PRO A O 1
ATOM 1328 N N . GLU A 1 169 ? 11.335 14.286 -7.942 1.00 56.53 169 GLU A N 1
ATOM 1329 C CA . GLU A 1 169 ? 11.814 14.601 -6.588 1.00 56.53 169 GLU A CA 1
ATOM 1330 C C . GLU A 1 169 ? 10.883 14.040 -5.518 1.00 56.53 169 GLU A C 1
ATOM 1332 O O . GLU A 1 169 ? 9.850 14.627 -5.212 1.00 56.53 169 GLU A O 1
ATOM 1337 N N . MET A 1 170 ? 11.259 12.852 -5.019 1.00 45.69 170 MET A N 1
ATOM 1338 C CA . MET A 1 170 ? 11.509 12.538 -3.599 1.00 45.69 170 MET A CA 1
ATOM 1339 C C . MET A 1 170 ? 11.196 11.071 -3.261 1.00 45.69 170 MET A C 1
ATOM 1341 O O . MET A 1 170 ? 10.084 10.578 -3.435 1.00 45.69 170 MET A O 1
ATOM 1345 N N . THR A 1 171 ? 12.212 10.375 -2.761 1.00 54.34 171 THR A N 1
ATOM 1346 C CA . THR A 1 171 ? 12.135 9.098 -2.046 1.00 54.34 171 THR A CA 1
ATOM 1347 C C . THR A 1 171 ? 11.802 9.340 -0.573 1.00 54.34 171 THR A C 1
ATOM 1349 O O . THR A 1 171 ? 12.038 10.426 -0.043 1.00 54.34 171 THR A O 1
ATOM 1352 N N . ILE A 1 172 ? 11.335 8.311 0.143 1.00 46.84 172 ILE A N 1
ATOM 1353 C CA . ILE A 1 172 ? 11.093 8.382 1.598 1.00 46.84 172 ILE A CA 1
ATOM 1354 C C . ILE A 1 172 ? 12.337 8.828 2.399 1.00 46.84 172 ILE A C 1
ATOM 1356 O O . ILE A 1 172 ? 12.222 9.394 3.486 1.00 46.84 172 ILE A O 1
ATOM 1360 N N . LYS A 1 173 ? 13.540 8.629 1.842 1.00 46.62 173 LYS A N 1
ATOM 1361 C CA . LYS A 1 173 ? 14.825 9.044 2.426 1.00 46.62 173 LYS A CA 1
ATOM 1362 C C . LYS A 1 173 ? 15.137 10.524 2.239 1.00 46.62 173 LYS A C 1
ATOM 1364 O O . LYS A 1 173 ? 15.842 11.086 3.077 1.00 46.62 173 LYS A O 1
ATOM 1369 N N . ASP A 1 174 ? 14.595 11.162 1.206 1.00 53.34 174 ASP A N 1
ATOM 1370 C CA . ASP A 1 174 ? 14.889 12.565 0.885 1.00 53.34 174 ASP A CA 1
ATOM 1371 C C . ASP A 1 174 ? 14.311 13.547 1.923 1.00 53.34 174 ASP A C 1
ATOM 1373 O O . ASP A 1 174 ? 14.661 14.724 1.933 1.00 53.34 174 ASP A O 1
ATOM 1377 N N . TYR A 1 175 ? 13.505 13.051 2.869 1.00 50.44 175 TYR A N 1
ATOM 1378 C CA . TYR A 1 175 ? 12.968 13.815 3.996 1.00 50.44 175 TYR A CA 1
ATOM 1379 C C . TYR A 1 175 ? 13.821 13.779 5.279 1.00 50.44 175 TYR A C 1
ATOM 1381 O O . TYR A 1 175 ? 13.493 14.473 6.236 1.00 50.44 175 TYR A O 1
ATOM 1389 N N . GLY A 1 176 ? 14.931 13.033 5.334 1.00 45.56 176 GLY A N 1
ATOM 1390 C CA . GLY A 1 176 ? 15.960 13.245 6.366 1.00 45.56 176 GLY A CA 1
ATOM 1391 C C . GLY A 1 176 ? 15.613 12.880 7.822 1.00 45.56 176 GLY A C 1
ATOM 1392 O O . GLY A 1 176 ? 16.139 13.521 8.732 1.00 45.56 176 GLY A O 1
ATOM 1393 N N . TYR A 1 177 ? 14.811 11.841 8.088 1.00 39.50 177 TYR A N 1
ATOM 1394 C CA . TYR A 1 177 ? 14.417 11.479 9.468 1.00 39.50 177 TYR A CA 1
ATOM 1395 C C . TYR A 1 177 ? 15.060 10.224 10.085 1.00 39.50 177 TYR A C 1
ATOM 1397 O O . TYR A 1 177 ? 14.693 9.840 11.192 1.00 39.50 177 TYR A O 1
ATOM 1405 N N . TYR A 1 178 ? 16.115 9.657 9.493 1.00 38.88 178 TYR A N 1
ATOM 1406 C CA . TYR A 1 178 ? 16.992 8.739 10.235 1.00 38.88 178 TYR A CA 1
ATOM 1407 C C . TYR A 1 178 ? 18.175 9.493 10.844 1.00 38.88 178 TYR A C 1
ATOM 1409 O O . TYR A 1 178 ? 19.291 9.470 10.326 1.00 38.88 178 TYR A O 1
ATOM 1417 N N . LYS A 1 179 ? 17.967 10.115 12.009 1.00 39.75 179 LYS A N 1
ATOM 1418 C CA . LYS A 1 179 ? 19.073 10.208 12.968 1.00 39.75 179 LYS A CA 1
ATOM 1419 C C . LYS A 1 179 ? 19.116 8.883 13.709 1.00 39.75 179 LYS A C 1
ATOM 1421 O O . LYS A 1 179 ? 18.306 8.643 14.598 1.00 39.75 179 LYS A O 1
ATOM 1426 N N . ALA A 1 180 ? 20.064 8.028 13.327 1.00 39.19 180 ALA A N 1
ATOM 1427 C CA . ALA A 1 180 ? 20.436 6.881 14.139 1.00 39.19 180 ALA A CA 1
ATOM 1428 C C . ALA A 1 180 ? 20.619 7.354 15.586 1.00 39.19 180 ALA A C 1
ATOM 1430 O O . ALA A 1 180 ? 21.383 8.288 15.853 1.00 39.19 180 ALA A O 1
ATOM 1431 N N . VAL A 1 181 ? 19.884 6.741 16.510 1.00 40.56 181 VAL A N 1
ATOM 1432 C CA . VAL A 1 181 ? 20.057 7.000 17.937 1.00 40.56 181 VAL A CA 1
ATOM 1433 C C . VAL A 1 181 ? 21.528 6.712 18.254 1.00 40.56 181 VAL A C 1
ATOM 1435 O O . VAL A 1 181 ? 22.006 5.623 17.920 1.00 40.56 181 VAL A O 1
ATOM 1438 N N . PRO A 1 182 ? 22.294 7.649 18.841 1.00 38.81 182 PRO A N 1
ATOM 1439 C CA . PRO A 1 182 ? 23.676 7.370 19.181 1.00 38.81 182 PRO A CA 1
ATOM 1440 C C . PRO A 1 182 ? 23.689 6.202 20.166 1.00 38.81 182 PRO A C 1
ATOM 1442 O O . PRO A 1 182 ? 23.110 6.282 21.250 1.00 38.81 182 PRO A O 1
ATOM 1445 N N . SER A 1 183 ? 24.338 5.111 19.762 1.00 41.31 183 SER A N 1
ATOM 1446 C CA . SER A 1 183 ? 24.547 3.904 20.559 1.00 41.31 183 SER A CA 1
ATOM 1447 C C . SER A 1 183 ? 25.283 4.249 21.861 1.00 41.31 183 SER A C 1
ATOM 1449 O O . SER A 1 183 ? 26.509 4.175 21.932 1.00 41.31 183 SER A O 1
ATOM 1451 N N . LYS A 1 184 ? 24.542 4.632 22.907 1.00 44.47 184 LYS A N 1
ATOM 1452 C CA . LYS A 1 184 ? 25.073 4.878 24.259 1.00 44.47 184 LYS A CA 1
ATOM 1453 C C . LYS A 1 184 ? 24.907 3.706 25.224 1.00 44.47 184 LYS A C 1
ATOM 1455 O O . LYS A 1 184 ? 25.359 3.805 26.357 1.00 44.47 184 LYS A O 1
ATOM 1460 N N . TYR A 1 185 ? 24.388 2.568 24.773 1.00 40.97 185 TYR A N 1
ATOM 1461 C CA . TYR A 1 185 ? 24.372 1.346 25.578 1.00 40.97 185 TYR A CA 1
ATOM 1462 C C . TYR A 1 185 ? 25.160 0.234 24.891 1.00 40.97 185 TYR A C 1
ATOM 1464 O O . TYR A 1 185 ? 24.632 -0.804 24.508 1.00 40.97 185 TYR A O 1
ATOM 1472 N N . ARG A 1 186 ? 26.476 0.448 24.766 1.00 40.38 186 ARG A N 1
ATOM 1473 C CA . ARG A 1 186 ? 27.421 -0.670 24.714 1.00 40.38 186 ARG A CA 1
ATOM 1474 C C . ARG A 1 186 ? 27.547 -1.181 26.145 1.00 40.38 186 ARG A C 1
ATOM 1476 O O . ARG A 1 186 ? 28.328 -0.647 26.928 1.00 40.38 186 ARG A O 1
ATOM 1483 N N . CYS A 1 187 ? 26.714 -2.153 26.502 1.00 34.78 187 CYS A N 1
ATOM 1484 C CA . CYS A 1 187 ? 26.811 -2.839 27.781 1.00 34.78 187 CYS A CA 1
ATOM 1485 C C . CYS A 1 187 ? 28.232 -3.395 27.937 1.00 34.78 187 CYS A C 1
ATOM 1487 O O . CYS A 1 187 ? 28.722 -4.163 27.108 1.00 34.78 187 CYS A O 1
ATOM 1489 N N . TYR A 1 188 ? 28.897 -2.930 28.988 1.00 35.12 188 TYR A N 1
ATOM 1490 C CA . TYR A 1 188 ? 30.197 -3.384 29.448 1.00 35.12 188 TYR A CA 1
ATOM 1491 C C . TYR A 1 188 ? 30.084 -4.868 29.811 1.00 35.12 188 TYR A C 1
ATOM 1493 O O . TYR A 1 188 ? 29.276 -5.224 30.666 1.00 35.12 188 TYR A O 1
ATOM 1501 N N . ASN A 1 189 ? 30.868 -5.732 29.169 1.00 36.88 189 ASN A N 1
ATOM 1502 C CA . ASN A 1 189 ? 30.932 -7.148 29.519 1.00 36.88 189 ASN A CA 1
ATOM 1503 C C . ASN A 1 189 ? 32.356 -7.459 30.007 1.00 36.88 189 ASN A C 1
ATOM 1505 O O . ASN A 1 189 ? 33.252 -7.630 29.178 1.00 36.88 189 ASN A O 1
ATOM 1509 N N . PRO A 1 190 ? 32.628 -7.471 31.326 1.00 41.97 190 PRO A N 1
ATOM 1510 C CA . PRO A 1 190 ? 33.934 -7.839 31.837 1.00 41.97 190 PRO A CA 1
ATOM 1511 C C . PRO A 1 190 ? 33.961 -9.355 32.038 1.00 41.97 190 PRO A C 1
ATOM 1513 O O . PRO A 1 190 ? 33.673 -9.852 33.126 1.00 41.97 190 PRO A O 1
ATOM 1516 N N . ILE A 1 191 ? 34.320 -10.107 30.997 1.00 39.88 191 ILE A N 1
ATOM 1517 C CA . ILE A 1 191 ? 34.666 -11.519 31.175 1.00 39.88 191 ILE A CA 1
ATOM 1518 C C . ILE A 1 191 ? 36.164 -11.598 31.453 1.00 39.88 191 ILE A C 1
ATOM 1520 O O . ILE A 1 191 ? 37.008 -11.437 30.576 1.00 39.88 191 ILE A O 1
ATOM 1524 N N . LYS A 1 192 ? 36.463 -11.810 32.736 1.00 49.81 192 LYS A N 1
ATOM 1525 C CA . LYS A 1 192 ? 37.767 -12.215 33.256 1.00 49.81 192 LYS A CA 1
ATOM 1526 C C . LYS A 1 192 ? 38.232 -13.478 32.528 1.00 49.81 192 LYS A C 1
ATOM 1528 O O . LYS A 1 192 ? 37.558 -14.497 32.625 1.00 49.81 192 LYS A O 1
ATOM 1533 N N . HIS A 1 193 ? 39.429 -13.455 31.952 1.00 39.53 193 HIS A N 1
ATOM 1534 C CA . HIS A 1 193 ? 40.257 -14.654 31.890 1.00 39.53 193 HIS A CA 1
ATOM 1535 C C . HIS A 1 193 ? 41.639 -14.355 32.463 1.00 39.53 193 HIS A C 1
ATOM 1537 O O . HIS A 1 193 ? 42.366 -13.468 32.029 1.00 39.53 193 HIS A O 1
ATOM 1543 N N . ARG A 1 194 ? 41.898 -15.082 33.545 1.00 41.78 194 ARG A N 1
ATOM 1544 C CA . ARG A 1 194 ? 43.133 -15.214 34.306 1.00 41.78 194 ARG A CA 1
ATOM 1545 C C . ARG A 1 194 ? 43.907 -16.402 33.714 1.00 41.78 194 ARG A C 1
ATOM 1547 O O . ARG A 1 194 ? 43.258 -17.294 33.171 1.00 41.78 194 ARG A O 1
ATOM 1554 N N . HIS A 1 195 ? 45.212 -16.443 33.995 1.00 39.88 195 HIS A N 1
ATOM 1555 C CA . HIS A 1 195 ? 46.197 -17.508 33.716 1.00 39.88 195 HIS A CA 1
ATOM 1556 C C . HIS A 1 195 ? 46.862 -17.386 32.336 1.00 39.88 195 HIS A C 1
ATOM 1558 O O . HIS A 1 195 ? 46.169 -17.276 31.335 1.00 39.88 195 HIS A O 1
ATOM 1564 N N . THR A 1 196 ? 48.190 -17.351 32.211 1.00 44.81 196 THR A N 1
ATOM 1565 C CA . THR A 1 196 ? 49.305 -17.683 33.128 1.00 44.81 196 THR A CA 1
ATOM 1566 C C . THR A 1 196 ? 50.562 -17.003 32.610 1.00 44.81 196 THR A C 1
ATOM 1568 O O . THR A 1 196 ? 50.641 -16.843 31.373 1.00 44.81 196 THR A O 1
#

pLDDT: mean 72.97, std 22.35, range [34.16, 96.12]

Organism: Mesocestoides corti (NCBI:txid53468)

Sequence (196 aa):
MNQLLDDIEAFETALHGAVSYQVTGATKVDRSLWRDSLTPPSYEAAVAHVERIRKCVNFTADLTDYIVDPGPGELLNRLFESLNWVQKLCDGNRVLHYDPNLVRSVKRPAFTERAIRTLSECLQPDNKSFWHSLGDAWTTAGMKSDAFSTDYLNSTRAATADRAGFKPEMTIKDYGYYKAVPSKYRCYNPIKHRHT

Mean predicted aligned error: 14.4 Å

Radius of gyration: 21.05 Å; Cα contacts (8 Å, |Δi|>4): 147; chains: 1; bounding box: 64×36×60 Å

InterPro domains:
  IPR039801 Epidermal growth factor receptor kinase substrate 8-like [PTHR12287] (1-142)
  IPR055093 EPS8, spectrin-like domain [PF22975] (1-141)

Foldseek 3Di:
DVVLVVLLQVLLVLQCQQLVCVVPDDDDDDPVPDDPSNQRDDLVSLLVSLQSLLVVLQVLLVCQVVCDVPHSLVVNQVSLVSLVVVLVCQVVCSRVRRHNLSNLPRLPPFHAPSSLVCCVVRYDPVSNVVQVVSPCSRNPGPDDCDPDDPPPPPDDDDDPDDDDDDDDDDDPPNVPPPPPDPPPPPPDDDDDDDDD